Protein AF-A0A009PZ82-F1 (afdb_monomer_lite)

Foldseek 3Di:
DQDDLPVLLVVLVVQLVVCLVVVVLVSNVVSLVSSLVSLVVVCVSVVNDPLVNLQSNLVSLQVVLVSCVSVLNLLVSLLSLLLNVLSQCVVPVPDCVSVVVNVVSCCSNPPDDDSVVLVVQSSPDPDNDSVVSSVSSVVSVVCVVPPDDPPDDDPDDDDDDDDDPPDDPVVVVVVVVVVVVVVVVPDPDDDDDDDDDDDDDDDDDDDDDDDDDDDDDDDDDDDDDDDDDDDPDPVVVVVVVVVVVVVVVVVVD

Radius of gyration: 27.98 Å; chains: 1; bounding box: 54×71×87 Å

Secondary structure (DSSP, 8-state):
-----HHHHHHHHHHHHHHHHTT-HHHHHHHHHHHHHHHHHHHHHTT--HHHHHHHHHHHHHHHHHHHHHTT-HHHHHHHHHHHHHHHHHH-TT--TTHHHHHHHHHHHS-SS-HHHHHHHHHH----SHHHHHHHHHHHHHHTTSS---------------------HHHHHHHHHHHHHHHHH-----PPPPPPPPPPPP-----------------------------SSHHHHHHHHHHHHHHHHHTT-

Organism: NCBI:txid1310607

pLDDT: mean 73.02, std 26.88, range [25.81, 98.75]

Structure (mmCIF, N/CA/C/O backbone):
data_AF-A0A009PZ82-F1
#
_entry.id   AF-A0A009PZ82-F1
#
loop_
_atom_site.group_PDB
_atom_site.id
_atom_site.type_symbol
_atom_site.label_atom_id
_atom_site.label_alt_id
_atom_site.label_comp_id
_atom_site.label_asym_id
_atom_site.label_entity_id
_atom_site.label_seq_id
_atom_site.pdbx_PDB_ins_code
_atom_site.Cartn_x
_atom_site.Cartn_y
_atom_site.Cartn_z
_atom_site.occupancy
_atom_site.B_iso_or_equiv
_atom_site.auth_seq_id
_atom_site.auth_comp_id
_atom_site.auth_asym_id
_atom_site.auth_atom_id
_atom_site.pdbx_PDB_model_num
ATOM 1 N N . MET A 1 1 ? 13.507 -7.454 -28.016 1.00 68.06 1 MET A N 1
ATOM 2 C CA . MET A 1 1 ? 12.600 -6.392 -27.526 1.00 68.06 1 MET A CA 1
ATOM 3 C C . MET A 1 1 ? 12.338 -6.625 -26.048 1.00 68.06 1 MET A C 1
ATOM 5 O O . MET A 1 1 ? 12.183 -7.778 -25.665 1.00 68.06 1 MET A O 1
ATOM 9 N N . LEU A 1 2 ? 12.348 -5.568 -25.231 1.00 84.44 2 LEU A N 1
ATOM 10 C CA . LEU A 1 2 ? 11.956 -5.650 -23.819 1.00 84.44 2 LEU A CA 1
ATOM 11 C C . LEU A 1 2 ? 10.477 -6.037 -23.730 1.00 84.44 2 LEU A C 1
ATOM 13 O O . LEU A 1 2 ? 9.674 -5.578 -24.544 1.00 84.44 2 LEU A O 1
ATOM 17 N N . LYS A 1 3 ? 10.118 -6.892 -22.771 1.00 93.94 3 LYS A N 1
ATOM 18 C CA . LYS A 1 3 ? 8.718 -7.269 -22.575 1.00 93.94 3 LYS A CA 1
ATOM 19 C C . LYS A 1 3 ? 7.974 -6.096 -21.942 1.00 93.94 3 LYS A C 1
ATOM 21 O O . LYS A 1 3 ? 8.463 -5.498 -20.982 1.00 93.94 3 LYS A O 1
ATOM 26 N N . ASP A 1 4 ? 6.804 -5.768 -22.482 1.00 96.19 4 ASP A N 1
ATOM 27 C CA . ASP A 1 4 ? 5.940 -4.754 -21.887 1.00 96.19 4 ASP A CA 1
ATOM 28 C C . ASP A 1 4 ? 5.197 -5.339 -20.683 1.00 96.19 4 ASP A C 1
ATOM 30 O O . ASP A 1 4 ? 4.373 -6.245 -20.810 1.00 96.19 4 ASP A O 1
ATOM 34 N N . TYR A 1 5 ? 5.520 -4.811 -19.507 1.00 97.75 5 TYR A N 1
ATOM 35 C CA . TYR A 1 5 ? 4.836 -5.109 -18.253 1.00 97.75 5 TYR A CA 1
ATOM 36 C C . TYR A 1 5 ? 3.978 -3.931 -17.767 1.00 97.75 5 TYR A C 1
ATOM 38 O O . TYR A 1 5 ? 3.113 -4.115 -16.914 1.00 97.75 5 TYR A O 1
ATOM 46 N N . LEU A 1 6 ? 4.172 -2.723 -18.306 1.00 97.12 6 LEU A N 1
ATOM 47 C CA . LEU A 1 6 ? 3.420 -1.542 -17.877 1.00 97.12 6 LEU A CA 1
ATOM 48 C C . LEU A 1 6 ? 2.030 -1.502 -18.514 1.00 97.12 6 LEU A C 1
ATOM 50 O O . LEU A 1 6 ? 1.070 -1.165 -17.820 1.00 97.12 6 LEU A O 1
ATOM 54 N N . GLY A 1 7 ? 1.907 -1.908 -19.782 1.00 97.69 7 GLY A N 1
ATOM 55 C CA . GLY A 1 7 ? 0.618 -2.054 -20.460 1.00 97.69 7 GLY A CA 1
ATOM 56 C C . GLY A 1 7 ? -0.337 -2.988 -19.702 1.00 97.69 7 GLY A C 1
ATOM 57 O O . GLY A 1 7 ? -1.402 -2.538 -19.268 1.00 97.69 7 GLY A O 1
ATOM 58 N N . PRO A 1 8 ? 0.050 -4.252 -19.432 1.00 98.31 8 PRO A N 1
ATOM 59 C CA . PRO A 1 8 ? -0.763 -5.173 -18.635 1.00 98.31 8 PRO A CA 1
ATOM 60 C C . PRO A 1 8 ? -1.064 -4.670 -17.215 1.00 98.31 8 PRO A C 1
ATOM 62 O O . PRO A 1 8 ? -2.177 -4.850 -16.717 1.00 98.31 8 PRO A O 1
ATOM 65 N N . ALA A 1 9 ? -0.112 -4.001 -16.552 1.00 98.06 9 ALA A N 1
ATOM 66 C CA . ALA A 1 9 ? -0.354 -3.415 -15.232 1.00 98.06 9 ALA A CA 1
ATOM 67 C C . ALA A 1 9 ? -1.446 -2.329 -15.273 1.00 98.06 9 ALA A C 1
ATOM 69 O O . ALA A 1 9 ? -2.324 -2.299 -14.406 1.00 98.06 9 ALA A O 1
ATOM 70 N N . ALA A 1 10 ? -1.424 -1.460 -16.288 1.00 98.06 10 ALA A N 1
ATOM 71 C CA . ALA A 1 10 ? -2.444 -0.434 -16.489 1.00 98.06 10 ALA A CA 1
ATOM 72 C C . ALA A 1 10 ? -3.819 -1.050 -16.798 1.00 98.06 10 ALA A C 1
ATOM 74 O O . ALA A 1 10 ? -4.829 -0.634 -16.227 1.00 98.06 10 ALA A O 1
ATOM 75 N N . GLU A 1 11 ? -3.865 -2.095 -17.625 1.00 98.50 11 GLU A N 1
ATOM 76 C CA . GLU A 1 11 ? -5.104 -2.826 -17.904 1.00 98.50 11 GLU A CA 1
ATOM 77 C C . GLU A 1 11 ? -5.698 -3.435 -16.622 1.00 98.50 11 GLU A C 1
ATOM 79 O O . GLU A 1 11 ? -6.897 -3.314 -16.352 1.00 98.50 11 GLU A O 1
ATOM 84 N N . HIS A 1 12 ? -4.858 -4.046 -15.783 1.00 98.62 12 HIS A N 1
ATOM 85 C CA . HIS A 1 12 ? -5.286 -4.600 -14.504 1.00 98.62 12 HIS A CA 1
ATOM 86 C C . HIS A 1 12 ? -5.771 -3.539 -13.517 1.00 98.62 12 HIS A C 1
ATOM 88 O O . HIS A 1 12 ? -6.766 -3.780 -12.830 1.00 98.62 12 HIS A O 1
ATOM 94 N N . LYS A 1 13 ? -5.159 -2.350 -13.497 1.00 98.25 13 LYS A N 1
ATOM 95 C CA . LYS A 1 13 ? -5.676 -1.207 -12.733 1.00 98.25 13 LYS A CA 1
ATOM 96 C C . LYS A 1 13 ? -7.108 -0.863 -13.156 1.00 98.25 13 LYS A C 1
ATOM 98 O O . LYS A 1 13 ? -7.991 -0.785 -12.304 1.00 98.25 13 LYS A O 1
ATOM 103 N N . HIS A 1 14 ? -7.364 -0.723 -14.457 1.00 98.44 14 HIS A N 1
ATOM 104 C CA . HIS A 1 14 ? -8.702 -0.400 -14.965 1.00 98.44 14 HIS A CA 1
ATOM 105 C C . HIS A 1 14 ? -9.730 -1.491 -14.649 1.00 98.44 14 HIS A C 1
ATOM 107 O O . HIS A 1 14 ? -10.826 -1.191 -14.172 1.00 98.44 14 HIS A O 1
ATOM 113 N N . LYS A 1 15 ? -9.364 -2.766 -14.835 1.00 98.62 15 LYS A N 1
ATOM 114 C CA . LYS A 1 15 ? -10.227 -3.904 -14.480 1.00 98.62 15 LYS A CA 1
ATOM 115 C C . LYS A 1 15 ? -10.530 -3.946 -12.980 1.00 98.62 15 LYS A C 1
ATOM 117 O O . LYS A 1 15 ? -11.666 -4.229 -12.600 1.00 98.62 15 LYS A O 1
ATOM 122 N N . ALA A 1 16 ? -9.551 -3.642 -12.127 1.00 98.50 16 ALA A N 1
ATOM 123 C CA . ALA A 1 16 ? -9.756 -3.549 -10.685 1.00 98.50 16 ALA A CA 1
ATOM 124 C C . ALA A 1 16 ? -10.715 -2.407 -10.320 1.00 98.50 16 ALA A C 1
ATOM 126 O O . ALA A 1 16 ? -11.653 -2.618 -9.556 1.00 98.50 16 ALA A O 1
ATOM 127 N N . GLU A 1 17 ? -10.527 -1.214 -10.888 1.00 97.81 17 GLU A N 1
ATOM 128 C CA . GLU A 1 17 ? -11.406 -0.060 -10.659 1.00 97.81 17 GLU A CA 1
ATOM 129 C C . GLU A 1 17 ? -12.847 -0.333 -11.103 1.00 97.81 17 GLU A C 1
ATOM 131 O O . GLU A 1 17 ? -13.792 0.014 -10.389 1.00 97.81 17 GLU A O 1
ATOM 136 N N . GLN A 1 18 ? -13.027 -0.989 -12.251 1.00 98.31 18 GLN A N 1
ATOM 137 C CA . GLN A 1 18 ? -14.339 -1.425 -12.718 1.00 98.31 18 GLN A CA 1
ATOM 138 C C . GLN A 1 18 ? -14.966 -2.443 -11.753 1.00 98.31 18 GLN A C 1
ATOM 140 O O . GLN A 1 18 ? -16.101 -2.254 -11.317 1.00 98.31 18 GLN A O 1
ATOM 145 N N . ALA A 1 19 ? -14.218 -3.471 -11.345 1.00 98.31 19 ALA A N 1
ATOM 146 C CA . ALA A 1 19 ? -14.698 -4.469 -10.392 1.00 98.31 19 ALA A CA 1
ATOM 147 C C . ALA A 1 19 ? -15.071 -3.849 -9.029 1.00 98.31 19 ALA A C 1
ATOM 149 O O . ALA A 1 19 ? -16.077 -4.237 -8.437 1.00 98.31 19 ALA A O 1
ATOM 150 N N . ILE A 1 20 ? -14.327 -2.838 -8.555 1.00 97.44 20 ILE A N 1
ATOM 151 C CA . ILE A 1 20 ? -14.660 -2.070 -7.341 1.00 97.44 20 ILE A CA 1
ATOM 152 C C . ILE A 1 20 ? -16.002 -1.346 -7.501 1.00 97.44 20 ILE A C 1
ATOM 154 O O . ILE A 1 20 ? -16.829 -1.397 -6.588 1.00 97.44 20 ILE A O 1
ATOM 158 N N . LYS A 1 21 ? -16.233 -0.675 -8.639 1.00 96.38 21 LYS A N 1
ATOM 159 C CA . LYS A 1 21 ? -17.501 0.027 -8.925 1.00 96.38 21 LYS A CA 1
ATOM 160 C C . LYS A 1 21 ? -18.686 -0.940 -8.951 1.00 96.38 21 LYS A C 1
ATOM 162 O O . LYS A 1 21 ? -19.741 -0.628 -8.409 1.00 96.38 21 LYS A O 1
ATOM 167 N N . GLU A 1 22 ? -18.479 -2.126 -9.510 1.00 97.31 22 GLU A N 1
ATOM 168 C CA . GLU A 1 22 ? -19.475 -3.200 -9.607 1.00 97.31 22 GLU A CA 1
ATOM 169 C C . GLU A 1 22 ? -19.591 -4.049 -8.325 1.00 97.31 22 GLU A C 1
ATOM 171 O O . GLU A 1 22 ? -20.335 -5.026 -8.301 1.00 97.31 22 GLU A O 1
ATOM 176 N N . LYS A 1 23 ? -18.863 -3.699 -7.252 1.00 96.25 23 LYS A N 1
ATOM 177 C CA . LYS A 1 23 ? -18.801 -4.442 -5.977 1.00 96.25 23 LYS A CA 1
ATOM 178 C C . LYS A 1 23 ? -18.357 -5.910 -6.117 1.00 96.25 23 LYS A C 1
ATOM 180 O O . LYS A 1 23 ? -18.588 -6.721 -5.222 1.00 96.25 23 LYS A O 1
ATOM 185 N N . ARG A 1 24 ? -17.658 -6.257 -7.202 1.00 98.06 24 ARG A N 1
ATOM 186 C CA . ARG A 1 24 ? -17.016 -7.565 -7.416 1.00 98.06 24 ARG A CA 1
ATOM 187 C C . ARG A 1 24 ? -15.646 -7.593 -6.740 1.00 98.06 24 ARG A C 1
ATOM 189 O O . ARG A 1 24 ? -14.603 -7.572 -7.391 1.00 98.06 24 ARG A O 1
ATOM 196 N N . PHE A 1 25 ? -15.643 -7.583 -5.411 1.00 96.88 25 PHE A N 1
ATOM 197 C CA . PHE A 1 25 ? -14.425 -7.363 -4.630 1.00 96.88 25 PHE A CA 1
ATOM 198 C C . PHE A 1 25 ? -13.352 -8.446 -4.810 1.00 96.88 25 PHE A C 1
ATOM 200 O O . PHE A 1 25 ? -12.174 -8.114 -4.923 1.00 96.88 25 PHE A O 1
ATOM 207 N N . ASP A 1 26 ? -13.731 -9.720 -4.942 1.00 97.69 26 ASP A N 1
ATOM 208 C CA . ASP A 1 26 ? -12.773 -10.801 -5.220 1.00 97.69 26 ASP A CA 1
ATOM 209 C C . ASP A 1 26 ? -12.049 -10.612 -6.565 1.00 97.69 26 ASP A C 1
ATOM 211 O O . ASP A 1 26 ? -10.840 -10.840 -6.673 1.00 97.69 26 ASP A O 1
ATOM 215 N N . ASP A 1 27 ? -12.770 -10.146 -7.589 1.00 98.31 27 ASP A N 1
ATOM 216 C CA . ASP A 1 27 ? -12.187 -9.839 -8.896 1.00 98.31 27 ASP A CA 1
ATOM 217 C C . ASP A 1 27 ? -11.257 -8.623 -8.816 1.00 98.31 27 ASP A C 1
ATOM 219 O O . ASP A 1 27 ? -10.183 -8.630 -9.424 1.00 98.31 27 ASP A O 1
ATOM 223 N N . ALA A 1 28 ? -11.628 -7.605 -8.033 1.00 98.56 28 ALA A N 1
ATOM 224 C CA . ALA A 1 28 ? -10.771 -6.453 -7.779 1.00 98.56 28 ALA A CA 1
ATOM 225 C C . ALA A 1 28 ? -9.453 -6.872 -7.113 1.00 98.56 28 ALA A C 1
ATOM 227 O O . ALA A 1 28 ? -8.383 -6.492 -7.585 1.00 98.56 28 ALA A O 1
ATOM 228 N N . TRP A 1 29 ? -9.508 -7.718 -6.079 1.00 98.44 29 TRP A N 1
ATOM 229 C CA . TRP A 1 29 ? -8.316 -8.265 -5.424 1.00 98.44 29 TRP A CA 1
ATOM 230 C C . TRP A 1 29 ? -7.420 -9.042 -6.379 1.00 98.44 29 TRP A C 1
ATOM 232 O O . TRP A 1 29 ? -6.200 -8.869 -6.350 1.00 98.44 29 TRP A O 1
ATOM 242 N N . ARG A 1 30 ? -8.005 -9.883 -7.239 1.00 98.50 30 ARG A N 1
ATOM 243 C CA . ARG A 1 30 ? -7.245 -10.595 -8.271 1.00 98.50 30 ARG A CA 1
ATOM 244 C C . ARG A 1 30 ? -6.505 -9.600 -9.161 1.00 98.50 30 ARG A C 1
ATOM 246 O O . ARG A 1 30 ? -5.293 -9.700 -9.297 1.00 98.50 30 ARG A O 1
ATOM 253 N N . HIS A 1 31 ? -7.208 -8.618 -9.720 1.00 98.75 31 HIS A N 1
ATOM 254 C CA . HIS A 1 31 ? -6.602 -7.657 -10.640 1.00 98.75 31 HIS A CA 1
ATOM 255 C C . HIS A 1 31 ? -5.547 -6.757 -9.980 1.00 98.75 31 HIS A C 1
ATOM 257 O O . HIS A 1 31 ? -4.516 -6.507 -10.594 1.00 98.75 31 HIS A O 1
ATOM 263 N N . LEU A 1 32 ? -5.727 -6.342 -8.723 1.00 98.56 32 LEU A N 1
ATOM 264 C CA . LEU A 1 32 ? -4.700 -5.582 -7.996 1.00 98.56 32 LEU A CA 1
ATOM 265 C C . LEU A 1 32 ? -3.432 -6.411 -7.743 1.00 98.56 32 LEU A C 1
ATOM 267 O O . LEU A 1 32 ? -2.326 -5.884 -7.837 1.00 98.56 32 LEU A O 1
ATOM 271 N N . ASN A 1 33 ? -3.560 -7.711 -7.467 1.00 98.31 33 ASN A N 1
ATOM 272 C CA . ASN A 1 33 ? -2.391 -8.584 -7.335 1.00 98.31 33 ASN A CA 1
ATOM 273 C C . ASN A 1 33 ? -1.672 -8.791 -8.675 1.00 98.31 33 ASN A C 1
ATOM 275 O O . ASN A 1 33 ? -0.446 -8.722 -8.718 1.00 98.31 33 ASN A O 1
ATOM 279 N N . GLU A 1 34 ? -2.408 -8.958 -9.776 1.00 98.62 34 GLU A N 1
ATOM 280 C CA . GLU A 1 34 ? -1.803 -9.022 -11.114 1.00 98.62 34 GLU A CA 1
ATOM 281 C C . GLU A 1 34 ? -1.097 -7.712 -11.494 1.00 98.62 34 GLU A C 1
ATOM 283 O O . GLU A 1 34 ? -0.018 -7.732 -12.089 1.00 98.62 34 GLU A O 1
ATOM 288 N N . GLN A 1 35 ? -1.651 -6.558 -11.104 1.00 98.56 35 GLN A N 1
ATOM 289 C CA . GLN A 1 35 ? -0.983 -5.266 -11.271 1.00 98.56 35 GLN A CA 1
ATOM 290 C C . GLN A 1 35 ? 0.368 -5.242 -10.535 1.00 98.56 35 GLN A C 1
ATOM 292 O O . GLN A 1 35 ? 1.377 -4.882 -11.142 1.00 98.56 35 GLN A O 1
ATOM 297 N N . LYS A 1 36 ? 0.411 -5.678 -9.265 1.00 98.12 36 LYS A N 1
ATOM 298 C CA . LYS A 1 36 ? 1.663 -5.787 -8.489 1.00 98.12 36 LYS A CA 1
ATOM 299 C C . LYS A 1 36 ? 2.678 -6.700 -9.169 1.00 98.12 36 LYS A C 1
ATOM 301 O O . LYS A 1 36 ? 3.838 -6.325 -9.305 1.00 98.12 36 LYS A O 1
ATOM 306 N N . ILE A 1 37 ? 2.246 -7.880 -9.618 1.00 98.19 37 ILE A N 1
ATOM 307 C CA . ILE A 1 37 ? 3.120 -8.846 -10.297 1.00 98.19 37 ILE A CA 1
ATOM 308 C C . ILE A 1 37 ? 3.766 -8.199 -11.524 1.00 98.19 37 ILE A C 1
ATOM 310 O O . ILE A 1 37 ? 4.983 -8.272 -11.679 1.00 98.19 37 ILE A O 1
ATOM 314 N N . ASN A 1 38 ? 2.981 -7.518 -12.360 1.00 98.44 38 ASN A N 1
ATOM 315 C CA . ASN A 1 38 ? 3.507 -6.835 -13.539 1.00 98.44 38 ASN A CA 1
ATOM 316 C C . ASN A 1 38 ? 4.473 -5.695 -13.174 1.00 98.44 38 ASN A C 1
ATOM 318 O O . ASN A 1 38 ? 5.545 -5.602 -13.771 1.00 98.44 38 ASN A O 1
ATOM 322 N N . TYR A 1 39 ? 4.172 -4.882 -12.156 1.00 98.25 39 TYR A N 1
ATOM 323 C CA . TYR A 1 39 ? 5.114 -3.866 -11.672 1.00 98.25 39 TYR A CA 1
ATOM 324 C C . TYR A 1 39 ? 6.421 -4.460 -11.144 1.00 98.25 39 TYR A C 1
ATOM 326 O O . TYR A 1 39 ? 7.482 -3.923 -11.448 1.00 98.25 39 TYR A O 1
ATOM 334 N N . PHE A 1 40 ? 6.389 -5.590 -10.436 1.00 97.69 40 PHE A N 1
ATOM 335 C CA . PHE A 1 40 ? 7.615 -6.256 -9.990 1.00 97.69 40 PHE A CA 1
ATOM 336 C C . PHE A 1 40 ? 8.430 -6.832 -11.147 1.00 97.69 40 PHE A C 1
ATOM 338 O O . PHE A 1 40 ? 9.658 -6.748 -11.129 1.00 97.69 40 PHE A O 1
ATOM 345 N N . GLN A 1 41 ? 7.777 -7.371 -12.179 1.00 98.12 41 GLN A N 1
ATOM 346 C CA . GLN A 1 41 ? 8.482 -7.812 -13.384 1.00 98.12 41 GLN A CA 1
ATOM 347 C C . GLN A 1 41 ? 9.100 -6.631 -14.143 1.00 98.12 41 GLN A C 1
ATOM 349 O O . GLN A 1 41 ? 10.236 -6.734 -14.603 1.00 98.12 41 GLN A O 1
ATOM 354 N N . HIS A 1 42 ? 8.396 -5.497 -14.221 1.00 97.38 42 HIS A N 1
ATOM 355 C CA . HIS A 1 42 ? 8.934 -4.262 -14.787 1.00 97.38 42 HIS A CA 1
ATOM 356 C C . HIS A 1 42 ? 10.154 -3.764 -14.003 1.00 97.38 42 HIS A C 1
ATOM 358 O O . HIS A 1 42 ? 11.215 -3.564 -14.588 1.00 97.38 42 HIS A O 1
ATOM 364 N N . ALA A 1 43 ? 10.023 -3.637 -12.680 1.00 97.75 43 ALA A N 1
ATOM 365 C CA . ALA A 1 43 ? 11.092 -3.207 -11.785 1.00 97.75 43 ALA A CA 1
ATOM 366 C C . ALA A 1 43 ? 12.337 -4.093 -11.935 1.00 97.75 43 ALA A C 1
ATOM 368 O O . ALA A 1 43 ? 13.444 -3.585 -12.099 1.00 97.75 43 ALA A O 1
ATOM 369 N N . LYS A 1 44 ? 12.148 -5.419 -11.980 1.00 97.56 44 LYS A N 1
ATOM 370 C CA . LYS A 1 44 ? 13.228 -6.380 -12.225 1.00 97.56 44 LYS A CA 1
ATOM 371 C C . LYS A 1 44 ? 13.870 -6.190 -13.601 1.00 97.56 44 LYS A C 1
ATOM 373 O O . LYS A 1 44 ? 15.090 -6.178 -13.699 1.00 97.56 44 LYS A O 1
ATOM 378 N N . GLN A 1 45 ? 13.070 -6.044 -14.658 1.00 97.44 45 GLN A N 1
ATOM 379 C CA . GLN A 1 45 ? 13.573 -5.872 -16.025 1.00 97.44 45 GLN A CA 1
ATOM 380 C C . GLN A 1 45 ? 14.365 -4.565 -16.194 1.00 97.44 45 GLN A C 1
ATOM 382 O O . GLN A 1 45 ? 15.317 -4.519 -16.969 1.00 97.44 45 GLN A O 1
ATOM 387 N N . CYS A 1 46 ? 13.978 -3.515 -15.471 1.00 96.81 46 CYS A N 1
ATOM 388 C CA . CYS A 1 46 ? 14.604 -2.198 -15.525 1.00 96.81 46 CYS A CA 1
ATOM 389 C C . CYS A 1 46 ? 15.657 -1.967 -14.428 1.00 96.81 46 CYS A C 1
ATOM 391 O O . CYS A 1 46 ? 16.143 -0.845 -14.305 1.00 96.81 46 CYS A O 1
ATOM 393 N N . ASN A 1 47 ? 16.020 -2.996 -13.651 1.00 97.06 47 ASN A N 1
ATOM 394 C CA . ASN A 1 47 ? 16.980 -2.913 -12.543 1.00 97.06 47 ASN A CA 1
ATOM 395 C C . ASN A 1 47 ? 16.656 -1.795 -11.537 1.00 97.06 47 ASN A C 1
ATOM 397 O O . ASN A 1 47 ? 17.535 -1.046 -11.110 1.00 97.06 47 ASN A O 1
ATOM 401 N N . PHE A 1 48 ? 15.381 -1.660 -11.175 1.00 97.69 48 PHE A N 1
ATOM 402 C CA . PHE A 1 48 ? 14.962 -0.699 -10.163 1.00 97.69 48 PHE A CA 1
ATOM 403 C C . PHE A 1 48 ? 15.608 -1.028 -8.819 1.00 97.69 48 PHE A C 1
ATOM 405 O O . PHE A 1 48 ? 15.738 -2.188 -8.425 1.00 97.69 48 PHE A O 1
ATOM 412 N N . THR A 1 49 ? 15.957 0.022 -8.085 1.00 96.69 49 THR A N 1
ATOM 413 C CA . THR A 1 49 ? 16.358 -0.094 -6.683 1.00 96.69 49 THR A CA 1
ATOM 414 C C . THR A 1 49 ? 15.198 -0.612 -5.830 1.00 96.69 49 THR A C 1
ATOM 416 O O . THR A 1 49 ? 14.024 -0.524 -6.212 1.00 96.69 49 THR A O 1
ATOM 419 N N . GLU A 1 50 ? 15.507 -1.112 -4.634 1.00 94.31 50 GLU A N 1
ATOM 420 C CA . GLU A 1 50 ? 14.489 -1.509 -3.656 1.00 94.31 50 GLU A CA 1
ATOM 421 C C . GLU A 1 50 ? 13.510 -0.362 -3.375 1.00 94.31 50 GLU A C 1
ATOM 423 O O . GLU A 1 50 ? 12.298 -0.545 -3.449 1.00 94.31 50 GLU A O 1
ATOM 428 N N . LYS A 1 51 ? 14.037 0.849 -3.171 1.00 94.56 51 LYS A N 1
ATOM 429 C CA . LYS A 1 51 ? 13.259 2.072 -2.951 1.00 94.56 51 LYS A CA 1
ATOM 430 C C . LYS A 1 51 ? 12.240 2.331 -4.064 1.00 94.56 51 LYS A C 1
ATOM 432 O O . LYS A 1 51 ? 11.058 2.515 -3.789 1.00 94.56 51 LYS A O 1
ATOM 437 N N . GLN A 1 52 ? 12.685 2.296 -5.321 1.00 95.75 52 GLN A N 1
ATOM 438 C CA . GLN A 1 52 ? 11.812 2.493 -6.483 1.00 95.75 52 GLN A CA 1
ATOM 439 C C . GLN A 1 52 ? 10.768 1.373 -6.606 1.00 95.75 52 GLN A C 1
ATOM 441 O O . GLN A 1 52 ? 9.616 1.623 -6.963 1.00 95.75 52 GLN A O 1
ATOM 446 N N . THR A 1 53 ? 11.154 0.139 -6.277 1.00 97.00 53 THR A N 1
ATOM 447 C CA . THR A 1 53 ? 10.256 -1.024 -6.294 1.00 97.00 53 THR A CA 1
ATOM 448 C C . THR A 1 53 ? 9.165 -0.907 -5.229 1.00 97.00 53 THR A C 1
ATOM 450 O O . THR A 1 53 ? 7.994 -1.147 -5.525 1.00 97.00 53 THR A O 1
ATOM 453 N N . LEU A 1 54 ? 9.519 -0.481 -4.012 1.00 96.50 54 LEU A N 1
ATOM 454 C CA . LEU A 1 54 ? 8.562 -0.191 -2.943 1.00 96.50 54 LEU A CA 1
ATOM 455 C C . LEU A 1 54 ? 7.630 0.960 -3.330 1.00 96.50 54 LEU A C 1
ATOM 457 O O . LEU A 1 54 ? 6.430 0.870 -3.084 1.00 96.50 54 LEU A O 1
ATOM 461 N N . GLY A 1 55 ? 8.146 2.002 -3.990 1.00 95.06 55 GLY A N 1
ATOM 462 C CA . GLY A 1 55 ? 7.331 3.093 -4.527 1.00 95.06 55 GLY A CA 1
ATOM 463 C C . GLY A 1 55 ? 6.238 2.598 -5.482 1.00 95.06 55 GLY A C 1
ATOM 464 O O . GLY A 1 55 ? 5.070 2.959 -5.324 1.00 95.06 55 GLY A O 1
ATOM 465 N N . LEU A 1 56 ? 6.580 1.706 -6.420 1.00 95.50 56 LEU A N 1
ATOM 466 C CA . LEU A 1 56 ? 5.599 1.069 -7.309 1.00 95.50 56 LEU A CA 1
ATOM 467 C C . LEU A 1 56 ? 4.585 0.202 -6.548 1.00 95.50 56 LEU A C 1
ATOM 469 O O . LEU A 1 56 ? 3.395 0.223 -6.872 1.00 95.50 56 LEU A O 1
ATOM 473 N N . ASP A 1 57 ? 5.031 -0.542 -5.535 1.00 97.12 57 ASP A N 1
ATOM 474 C CA . ASP A 1 57 ? 4.144 -1.378 -4.722 1.00 97.12 57 ASP A CA 1
ATOM 475 C C . ASP A 1 57 ? 3.139 -0.539 -3.915 1.00 97.12 57 ASP A C 1
ATOM 477 O O . ASP A 1 57 ? 1.932 -0.812 -3.905 1.00 97.12 57 ASP A O 1
ATOM 481 N N . ALA A 1 58 ? 3.616 0.545 -3.297 1.00 96.81 58 ALA A N 1
ATOM 482 C CA . ALA A 1 58 ? 2.808 1.469 -2.510 1.00 96.81 58 ALA A CA 1
ATOM 483 C C . ALA A 1 58 ? 1.654 2.078 -3.321 1.00 96.81 58 ALA A C 1
ATOM 485 O O . ALA A 1 58 ? 0.538 2.198 -2.807 1.00 96.81 58 ALA A O 1
ATOM 486 N N . VAL A 1 59 ? 1.865 2.378 -4.608 1.00 95.94 59 VAL A N 1
ATOM 487 C CA . VAL A 1 59 ? 0.796 2.873 -5.495 1.00 95.94 59 VAL A CA 1
ATOM 488 C C . VAL A 1 59 ? -0.385 1.899 -5.552 1.00 95.94 59 VAL A C 1
ATOM 490 O O . VAL A 1 59 ? -1.540 2.329 -5.507 1.00 95.94 59 VAL A O 1
ATOM 493 N N . VAL A 1 60 ? -0.135 0.587 -5.592 1.00 98.38 60 VAL A N 1
ATOM 494 C CA . VAL A 1 60 ? -1.215 -0.415 -5.602 1.00 98.38 60 VAL A CA 1
ATOM 495 C C . VAL A 1 60 ? -1.866 -0.544 -4.223 1.00 98.38 60 VAL A C 1
ATOM 497 O O . VAL A 1 60 ? -3.090 -0.688 -4.122 1.00 98.38 60 VAL A O 1
ATOM 500 N N . HIS A 1 61 ? -1.080 -0.417 -3.150 1.00 98.50 61 HIS A N 1
ATOM 501 C CA . HIS A 1 61 ? -1.585 -0.446 -1.774 1.00 98.50 61 HIS A CA 1
ATOM 502 C C . HIS A 1 61 ? -2.578 0.687 -1.472 1.00 98.50 61 HIS A C 1
ATOM 504 O O . HIS A 1 61 ? -3.512 0.471 -0.697 1.00 98.50 61 HIS A O 1
ATOM 510 N N . ILE A 1 62 ? -2.474 1.846 -2.134 1.00 97.94 62 ILE A N 1
ATOM 511 C CA . ILE A 1 62 ? -3.502 2.900 -2.059 1.00 97.94 62 ILE A CA 1
ATOM 512 C C . ILE A 1 62 ? -4.870 2.355 -2.496 1.00 97.94 62 ILE A C 1
ATOM 514 O O . ILE A 1 62 ? -5.878 2.550 -1.807 1.00 97.94 62 ILE A O 1
ATOM 518 N N . THR A 1 63 ? -4.922 1.655 -3.631 1.00 98.25 63 THR A N 1
ATOM 519 C CA . THR A 1 63 ? -6.169 1.097 -4.170 1.00 98.25 63 THR A CA 1
ATOM 520 C C . THR A 1 63 ? -6.665 -0.086 -3.343 1.00 98.25 63 THR A C 1
ATOM 522 O O . THR A 1 63 ? -7.865 -0.170 -3.086 1.00 98.25 63 THR A O 1
ATOM 525 N N . MET A 1 64 ? -5.768 -0.942 -2.843 1.00 98.69 64 MET A N 1
ATOM 526 C CA . MET A 1 64 ? -6.128 -2.024 -1.913 1.00 98.69 64 MET A CA 1
ATOM 527 C C . MET A 1 64 ? -6.735 -1.483 -0.608 1.00 98.69 64 MET A C 1
ATOM 529 O O . MET A 1 64 ? -7.777 -1.964 -0.163 1.00 98.69 64 MET A O 1
ATOM 533 N N . GLY A 1 65 ? -6.159 -0.421 -0.034 1.00 98.19 65 GLY A N 1
ATOM 534 C CA . GLY A 1 65 ? -6.728 0.265 1.130 1.00 98.19 65 GLY A CA 1
ATOM 535 C C . GLY A 1 65 ? -8.109 0.860 0.835 1.00 98.19 65 GLY A C 1
ATOM 536 O O . GLY A 1 65 ? -9.051 0.685 1.611 1.00 98.19 65 GLY A O 1
ATOM 537 N N . ASN A 1 66 ? -8.279 1.501 -0.326 1.00 97.69 66 ASN A N 1
ATOM 538 C CA . ASN A 1 66 ? -9.582 2.007 -0.767 1.00 97.69 66 ASN A CA 1
ATOM 539 C C . ASN A 1 66 ? -10.625 0.888 -0.929 1.00 97.69 66 ASN A C 1
ATOM 541 O O . ASN A 1 66 ? -11.777 1.083 -0.536 1.00 97.69 66 ASN A O 1
ATOM 545 N N . LEU A 1 67 ? -10.238 -0.259 -1.492 1.00 98.25 67 LEU A N 1
ATOM 546 C CA . LEU A 1 67 ? -11.089 -1.440 -1.645 1.00 98.25 67 LEU A CA 1
ATOM 547 C C . LEU A 1 67 ? -11.548 -1.962 -0.275 1.00 98.25 67 LEU A C 1
ATOM 549 O O . LEU A 1 67 ? -12.749 -2.047 -0.032 1.00 98.25 67 LEU A O 1
ATOM 553 N N . LEU A 1 68 ? -10.624 -2.174 0.665 1.00 98.25 68 LEU A N 1
ATOM 554 C CA . LEU A 1 68 ? -10.954 -2.593 2.036 1.00 98.25 68 LEU A CA 1
ATOM 555 C C . LEU A 1 68 ? -11.883 -1.606 2.744 1.00 98.25 68 LEU A C 1
ATOM 557 O O . LEU A 1 68 ? -12.819 -2.003 3.436 1.00 98.25 68 LEU A O 1
ATOM 561 N N . ARG A 1 69 ? -11.681 -0.302 2.532 1.00 96.69 69 ARG A N 1
ATOM 562 C CA . ARG A 1 69 ? -12.584 0.725 3.061 1.00 96.69 69 ARG A CA 1
ATOM 563 C C . ARG A 1 69 ? -14.000 0.585 2.493 1.00 96.69 69 ARG A C 1
ATOM 565 O O . ARG A 1 69 ? -14.953 0.808 3.237 1.00 96.69 69 ARG A O 1
ATOM 572 N N . ARG A 1 70 ? -14.151 0.245 1.207 1.00 96.12 70 ARG A N 1
ATOM 573 C CA . ARG A 1 70 ? -15.459 -0.016 0.570 1.00 96.12 70 ARG A CA 1
ATOM 574 C C . ARG A 1 70 ? -16.105 -1.305 1.083 1.00 96.12 70 ARG A C 1
ATOM 576 O O . ARG A 1 70 ? -17.326 -1.356 1.155 1.00 96.12 70 ARG A O 1
ATOM 583 N N . GLU A 1 71 ? -15.303 -2.288 1.484 1.00 95.56 71 GLU A N 1
ATOM 584 C CA . GLU A 1 71 ? -15.749 -3.524 2.143 1.00 95.56 71 GLU A CA 1
ATOM 585 C C . GLU A 1 71 ? -16.109 -3.340 3.634 1.00 95.56 71 GLU A C 1
ATOM 587 O O . GLU A 1 71 ? -16.500 -4.301 4.289 1.00 95.56 71 GLU A O 1
ATOM 592 N N . GLY A 1 72 ? -15.943 -2.140 4.208 1.00 95.62 72 GLY A N 1
ATOM 593 C CA . GLY A 1 72 ? -16.151 -1.891 5.645 1.00 95.62 72 GLY A CA 1
ATOM 594 C C . GLY A 1 72 ? -15.005 -2.374 6.547 1.00 95.62 72 GLY A C 1
ATOM 595 O O . GLY A 1 72 ? -15.061 -2.233 7.766 1.00 95.62 72 GLY A O 1
ATOM 596 N N . LYS A 1 73 ? -13.921 -2.894 5.966 1.00 97.38 73 LYS A N 1
ATOM 597 C CA . LYS A 1 73 ? -12.737 -3.412 6.667 1.00 97.38 73 LYS A CA 1
ATOM 598 C C . LYS A 1 73 ? -11.752 -2.287 6.994 1.00 97.38 73 LYS A C 1
ATOM 600 O O . LYS A 1 73 ? -10.645 -2.226 6.461 1.00 97.38 73 LYS A O 1
ATOM 605 N N . HIS A 1 74 ? -12.181 -1.335 7.824 1.00 97.25 74 HIS A N 1
ATOM 606 C CA . HIS A 1 74 ? -11.438 -0.092 8.076 1.00 97.25 74 HIS A CA 1
ATOM 607 C C . HIS A 1 74 ? -10.063 -0.312 8.716 1.00 97.25 74 HIS A C 1
ATOM 609 O O . HIS A 1 74 ? -9.107 0.356 8.330 1.00 97.25 74 HIS A O 1
ATOM 615 N N . LEU A 1 75 ? -9.944 -1.270 9.637 1.00 96.50 75 LEU A N 1
ATOM 616 C CA . LEU A 1 75 ? -8.675 -1.588 10.294 1.00 96.50 75 LEU A CA 1
ATOM 617 C C . LEU A 1 75 ? -7.641 -2.139 9.305 1.00 96.50 75 LEU A C 1
ATOM 619 O O . LEU A 1 75 ? -6.511 -1.666 9.249 1.00 96.50 75 LEU A O 1
ATOM 623 N N . GLN A 1 76 ? -8.049 -3.084 8.462 1.00 97.69 76 GLN A N 1
ATOM 624 C CA . GLN A 1 76 ? -7.196 -3.634 7.413 1.00 97.69 76 GLN A CA 1
ATOM 625 C C . GLN A 1 76 ? -6.837 -2.555 6.388 1.00 97.69 76 GLN A C 1
ATOM 627 O O . GLN A 1 76 ? -5.700 -2.480 5.932 1.00 97.69 76 GLN A O 1
ATOM 632 N N . ALA A 1 77 ? -7.790 -1.682 6.055 1.00 98.50 77 ALA A N 1
ATOM 633 C CA . ALA A 1 77 ? -7.553 -0.559 5.163 1.00 98.50 77 ALA A CA 1
ATOM 634 C C . ALA A 1 77 ? -6.461 0.383 5.704 1.00 98.50 77 ALA A C 1
ATOM 636 O O . ALA A 1 77 ? -5.598 0.822 4.944 1.00 98.50 77 ALA A O 1
ATOM 637 N N . LEU A 1 78 ? -6.464 0.650 7.015 1.00 98.31 78 LEU A N 1
ATOM 638 C CA . LEU A 1 78 ? -5.420 1.427 7.682 1.00 98.31 78 LEU A CA 1
ATOM 639 C C . LEU A 1 78 ? -4.040 0.767 7.557 1.00 98.31 78 LEU A C 1
ATOM 641 O O . LEU A 1 78 ? -3.077 1.486 7.324 1.00 98.31 78 LEU A O 1
ATOM 645 N N . TYR A 1 79 ? -3.923 -0.563 7.630 1.00 98.31 79 TYR A N 1
ATOM 646 C CA . TYR A 1 79 ? -2.629 -1.248 7.463 1.00 98.31 79 TYR A CA 1
ATOM 647 C C . TYR A 1 79 ? -1.980 -0.949 6.106 1.00 98.31 79 TYR A C 1
ATOM 649 O O . TYR A 1 79 ? -0.791 -0.639 6.037 1.00 98.31 79 TYR A O 1
ATOM 657 N N . HIS A 1 80 ? -2.766 -0.965 5.025 1.00 98.62 80 HIS A N 1
ATOM 658 C CA . HIS A 1 80 ? -2.266 -0.598 3.699 1.00 98.62 80 HIS A CA 1
ATOM 659 C C . HIS A 1 80 ? -1.846 0.874 3.628 1.00 98.62 80 HIS A C 1
ATOM 661 O O . HIS A 1 80 ? -0.814 1.179 3.037 1.00 98.62 80 HIS A O 1
ATOM 667 N N . ILE A 1 81 ? -2.607 1.785 4.238 1.00 98.50 81 ILE A N 1
ATOM 668 C CA . ILE A 1 81 ? -2.276 3.216 4.215 1.00 98.50 81 ILE A CA 1
ATOM 669 C C . ILE A 1 81 ? -1.077 3.552 5.113 1.00 98.50 81 ILE A C 1
ATOM 671 O O . ILE A 1 81 ? -0.275 4.400 4.735 1.00 98.50 81 ILE A O 1
ATOM 675 N N . ALA A 1 82 ? -0.894 2.862 6.240 1.00 98.25 82 ALA A N 1
ATOM 676 C CA . ALA A 1 82 ? 0.304 2.976 7.073 1.00 98.25 82 ALA A CA 1
ATOM 677 C C . ALA A 1 82 ? 1.564 2.565 6.296 1.00 98.25 82 ALA A C 1
ATOM 679 O O . ALA A 1 82 ? 2.579 3.256 6.344 1.00 98.25 82 ALA A O 1
ATOM 680 N N . TYR A 1 83 ? 1.475 1.493 5.507 1.00 98.56 83 TYR A N 1
ATOM 681 C CA . TYR A 1 83 ? 2.543 1.100 4.589 1.00 98.56 83 TYR A CA 1
ATOM 682 C C . TYR A 1 83 ? 2.820 2.160 3.513 1.00 98.56 83 TYR A C 1
ATOM 684 O O . TYR A 1 83 ? 3.973 2.538 3.323 1.00 98.56 83 TYR A O 1
ATOM 692 N N . VAL A 1 84 ? 1.784 2.706 2.864 1.00 98.25 84 VAL A N 1
ATOM 693 C CA . VAL A 1 84 ? 1.942 3.794 1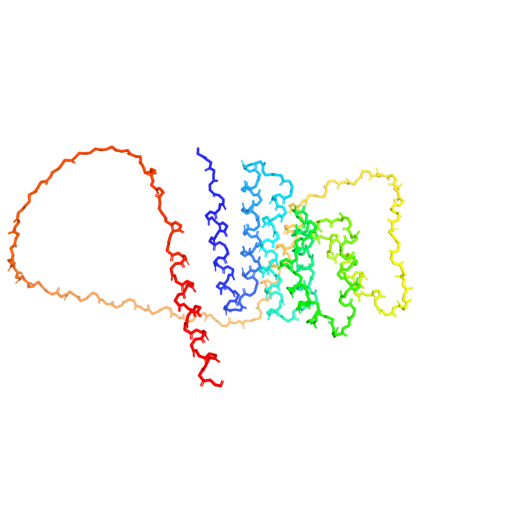.876 1.00 98.25 84 VAL A CA 1
ATOM 694 C C . VAL A 1 84 ? 2.631 5.011 2.493 1.00 98.25 84 VAL A C 1
ATOM 696 O O . VAL A 1 84 ? 3.544 5.571 1.891 1.00 98.25 84 VAL A O 1
ATOM 699 N N . TYR A 1 85 ? 2.220 5.396 3.702 1.00 97.75 85 TYR A N 1
ATOM 700 C CA . TYR A 1 85 ? 2.848 6.470 4.461 1.00 97.75 85 TYR A CA 1
ATOM 701 C C . TYR A 1 85 ? 4.342 6.193 4.689 1.00 97.75 85 TYR A C 1
ATOM 703 O O . TYR A 1 85 ? 5.177 7.023 4.332 1.00 97.75 85 TYR A O 1
ATOM 711 N N . LYS A 1 86 ? 4.691 5.000 5.194 1.00 97.00 86 LYS A N 1
ATOM 712 C CA . LYS A 1 86 ? 6.086 4.592 5.427 1.00 97.00 86 LYS A CA 1
ATOM 713 C C . LYS A 1 86 ? 6.927 4.641 4.158 1.00 97.00 86 LYS A C 1
ATOM 715 O O . LYS A 1 86 ? 8.008 5.219 4.174 1.00 97.00 86 LYS A O 1
ATOM 720 N N . VAL A 1 87 ? 6.438 4.074 3.059 1.00 96.81 87 VAL A N 1
ATOM 721 C CA . VAL A 1 87 ? 7.168 4.090 1.785 1.00 96.81 87 VAL A CA 1
ATOM 722 C C . VAL A 1 87 ? 7.335 5.518 1.258 1.00 96.81 87 VAL A C 1
ATOM 724 O O . VAL A 1 87 ? 8.417 5.867 0.798 1.00 96.81 87 VAL A O 1
ATOM 727 N N . GLY A 1 88 ? 6.323 6.381 1.387 1.00 94.88 88 GLY A N 1
ATOM 728 C CA . GLY A 1 88 ? 6.427 7.789 0.983 1.00 94.88 88 GLY A CA 1
ATOM 729 C C . GLY A 1 88 ? 7.527 8.563 1.723 1.00 94.88 88 GLY A C 1
ATOM 730 O O . GLY A 1 88 ? 8.159 9.446 1.140 1.00 94.88 88 GLY A O 1
ATOM 731 N N . LYS A 1 89 ? 7.798 8.191 2.980 1.00 94.19 89 LYS A N 1
ATOM 732 C CA . LYS A 1 89 ? 8.871 8.754 3.814 1.00 94.19 89 LYS A CA 1
ATOM 733 C C . LYS A 1 89 ? 10.267 8.229 3.462 1.00 94.19 89 LYS A C 1
ATOM 735 O O . LYS A 1 89 ? 11.251 8.887 3.786 1.00 94.19 89 LYS A O 1
ATOM 740 N N . LEU A 1 90 ? 10.369 7.084 2.779 1.00 91.81 90 LEU A N 1
ATOM 741 C CA . LEU A 1 90 ? 11.651 6.509 2.353 1.00 91.81 90 LEU A CA 1
ATOM 742 C C . LEU A 1 90 ? 12.372 7.417 1.344 1.00 91.81 90 LEU A C 1
ATOM 744 O O . LEU A 1 90 ? 13.600 7.493 1.325 1.00 91.81 90 LEU A O 1
ATOM 748 N N . GLU A 1 91 ? 11.616 8.101 0.478 1.00 82.62 91 GLU A N 1
ATOM 749 C CA . GLU A 1 91 ? 12.172 9.053 -0.487 1.00 82.62 91 GLU A CA 1
ATOM 750 C C . GLU A 1 91 ? 12.581 10.375 0.117 1.00 82.62 91 GLU A C 1
ATOM 752 O O . GLU A 1 91 ? 13.687 10.850 -0.147 1.00 82.62 91 GLU A O 1
ATOM 757 N N . ASN A 1 92 ? 11.709 10.911 0.952 1.00 88.06 92 ASN A N 1
ATOM 758 C CA . ASN A 1 92 ? 11.914 12.160 1.641 1.00 88.06 92 ASN A CA 1
ATOM 759 C C . ASN A 1 92 ? 11.271 12.028 3.030 1.00 88.06 92 ASN A C 1
ATOM 761 O O . ASN A 1 92 ? 10.042 11.982 3.113 1.00 88.06 92 ASN A O 1
ATOM 765 N N . PRO A 1 93 ? 12.054 11.996 4.124 1.00 88.81 93 PRO A N 1
ATOM 766 C CA . PRO A 1 93 ? 11.508 11.922 5.482 1.00 88.81 93 PRO A CA 1
ATOM 767 C C . PRO A 1 93 ? 10.547 13.075 5.827 1.00 88.81 93 PRO A C 1
ATOM 769 O O . PRO A 1 93 ? 9.657 12.924 6.665 1.00 88.81 93 PRO A O 1
ATOM 772 N N . GLN A 1 94 ? 10.669 14.215 5.143 1.00 89.38 94 GLN A N 1
ATOM 773 C CA . GLN A 1 94 ? 9.774 15.366 5.294 1.00 89.38 94 GLN A CA 1
ATOM 774 C C . GLN A 1 94 ? 8.521 15.284 4.407 1.00 89.38 94 GLN A C 1
ATOM 776 O O . GLN A 1 94 ? 7.690 16.178 4.450 1.00 89.38 94 GLN A O 1
ATOM 781 N N . ASN A 1 95 ? 8.345 14.221 3.615 1.00 90.88 95 ASN A N 1
ATOM 782 C CA . ASN A 1 95 ? 7.176 14.045 2.753 1.00 90.88 95 ASN A CA 1
ATOM 783 C C . ASN A 1 95 ? 5.903 13.851 3.582 1.00 90.88 95 ASN A C 1
ATOM 785 O O . ASN A 1 95 ? 5.724 12.806 4.205 1.00 90.88 95 ASN A O 1
ATOM 789 N N . ASP A 1 96 ? 5.018 14.833 3.574 1.00 92.19 96 ASP A N 1
ATOM 790 C CA . ASP A 1 96 ? 3.744 14.857 4.297 1.00 92.19 96 ASP A CA 1
ATOM 791 C C . ASP A 1 96 ? 2.529 14.570 3.395 1.00 92.19 96 ASP A C 1
ATOM 793 O O . ASP A 1 96 ? 1.390 14.553 3.858 1.00 92.19 96 ASP A O 1
ATOM 797 N N . SER A 1 97 ? 2.746 14.252 2.112 1.00 91.06 97 SER A N 1
ATOM 798 C CA . SER A 1 97 ? 1.669 14.048 1.123 1.00 91.06 97 SER A CA 1
ATOM 799 C C . SER A 1 97 ? 0.653 12.957 1.490 1.00 91.06 97 SER A C 1
ATOM 801 O O . SER A 1 97 ? -0.447 12.909 0.933 1.00 91.06 97 SER A O 1
ATOM 803 N N . ASN A 1 98 ? 1.003 12.058 2.416 1.00 94.94 98 ASN A N 1
ATOM 804 C CA . ASN A 1 98 ? 0.131 10.989 2.894 1.00 94.94 98 ASN A CA 1
ATOM 805 C C . ASN A 1 98 ? -0.372 11.194 4.333 1.00 94.94 98 ASN A C 1
ATOM 807 O O . ASN A 1 98 ? -1.113 10.334 4.813 1.00 94.94 98 ASN A O 1
ATOM 811 N N . ASP A 1 99 ? -0.039 12.302 5.002 1.00 95.81 99 ASP A N 1
ATOM 812 C CA . ASP A 1 99 ? -0.444 12.588 6.386 1.00 95.81 99 ASP A CA 1
ATOM 813 C C . ASP A 1 99 ? -1.969 12.624 6.527 1.00 95.81 99 ASP A C 1
ATOM 815 O O . ASP A 1 99 ? -2.542 11.903 7.348 1.00 95.81 99 ASP A O 1
ATOM 819 N N . ASP A 1 100 ? -2.650 13.390 5.672 1.00 96.69 100 ASP A N 1
ATOM 820 C CA . ASP A 1 100 ? -4.112 13.498 5.690 1.00 96.69 100 ASP A CA 1
ATOM 821 C C . ASP A 1 100 ? -4.784 12.164 5.380 1.00 96.69 100 ASP A C 1
ATOM 823 O O . ASP A 1 100 ? -5.759 11.767 6.027 1.00 96.69 100 ASP A O 1
ATOM 827 N N . ARG A 1 101 ? -4.238 11.418 4.412 1.00 96.75 101 ARG A N 1
ATOM 828 C CA . ARG A 1 101 ? -4.736 10.082 4.075 1.00 96.75 101 ARG A CA 1
ATOM 829 C C . ARG A 1 101 ? -4.605 9.153 5.279 1.00 96.75 101 ARG A C 1
ATOM 831 O O . ARG A 1 101 ? -5.566 8.455 5.604 1.00 96.75 101 ARG A O 1
ATOM 838 N N . LEU A 1 102 ? -3.455 9.159 5.948 1.00 97.56 102 LEU A N 1
ATOM 839 C CA . LEU A 1 102 ? -3.221 8.365 7.147 1.00 97.56 102 LEU A CA 1
ATOM 840 C C . LEU A 1 102 ? -4.199 8.760 8.260 1.00 97.56 102 LEU A C 1
ATOM 842 O O . LEU A 1 102 ? -4.850 7.880 8.821 1.00 97.56 102 LEU A O 1
ATOM 846 N N . ARG A 1 103 ? -4.382 10.062 8.516 1.00 97.00 103 ARG A N 1
ATOM 847 C CA . ARG A 1 103 ? -5.313 10.598 9.526 1.00 97.00 103 ARG A CA 1
ATOM 848 C C . ARG A 1 103 ? -6.753 10.165 9.266 1.00 97.00 103 ARG A C 1
ATOM 850 O O . ARG A 1 103 ? -7.428 9.674 10.172 1.00 97.00 103 ARG A O 1
ATOM 857 N N . ILE A 1 104 ? -7.220 10.283 8.023 1.00 96.38 104 ILE A N 1
ATOM 858 C CA . ILE A 1 104 ? -8.575 9.882 7.617 1.00 96.38 104 ILE A CA 1
ATOM 859 C C . ILE A 1 104 ? -8.790 8.381 7.827 1.00 96.38 104 ILE A C 1
ATOM 861 O O . ILE A 1 104 ? -9.839 7.970 8.327 1.00 96.38 104 ILE A O 1
ATOM 865 N N . TYR A 1 105 ? -7.829 7.550 7.425 1.00 97.56 105 TYR A N 1
ATOM 866 C CA . TYR A 1 105 ? -7.941 6.100 7.582 1.00 97.56 105 TYR A CA 1
ATOM 867 C C . TYR A 1 105 ? -7.830 5.675 9.042 1.00 97.56 105 TYR A C 1
ATOM 869 O O . TYR A 1 105 ? -8.570 4.786 9.463 1.00 97.56 105 TYR A O 1
ATOM 877 N N . TYR A 1 106 ? -6.987 6.355 9.820 1.00 96.88 106 TYR A N 1
ATOM 878 C CA . TYR A 1 106 ? -6.878 6.148 11.254 1.00 96.88 106 TYR A CA 1
ATOM 879 C C . TYR A 1 106 ? -8.219 6.404 11.931 1.00 96.88 106 TYR A C 1
ATOM 881 O O . TYR A 1 106 ? -8.768 5.473 12.506 1.00 96.88 106 TYR A O 1
ATOM 889 N N . LYS A 1 107 ? -8.813 7.591 11.736 1.00 95.50 107 LYS A N 1
ATOM 890 C CA . LYS A 1 107 ? -10.113 7.975 12.319 1.00 95.50 107 LYS A CA 1
ATOM 891 C C . LYS A 1 107 ? -11.246 6.995 11.981 1.00 95.50 107 LYS A C 1
ATOM 893 O O . LYS A 1 107 ? -12.178 6.812 12.761 1.00 95.50 107 LYS A O 1
ATOM 898 N N . ARG A 1 108 ? -11.192 6.364 10.803 1.00 94.56 108 ARG A N 1
ATOM 899 C CA . ARG A 1 108 ? -12.167 5.336 10.389 1.00 94.56 108 ARG A CA 1
ATOM 900 C C . ARG A 1 108 ? -11.954 3.993 11.087 1.00 94.56 108 ARG A C 1
ATOM 902 O O . ARG A 1 108 ? -12.925 3.276 11.300 1.00 94.56 108 ARG A O 1
ATOM 909 N N . ALA A 1 109 ? -10.707 3.628 11.374 1.00 93.88 109 ALA A N 1
ATOM 910 C CA . ALA A 1 109 ? -10.343 2.350 11.981 1.00 93.88 109 ALA A CA 1
ATOM 911 C C . ALA A 1 109 ? -10.389 2.383 13.515 1.00 93.88 109 ALA A C 1
ATOM 913 O O . ALA A 1 109 ? -10.876 1.448 14.147 1.00 93.88 109 ALA A O 1
ATOM 914 N N . LYS A 1 110 ? -9.884 3.462 14.107 1.00 83.62 110 LYS A N 1
ATOM 915 C CA . LYS A 1 110 ? -9.876 3.760 15.536 1.00 83.62 110 LYS A CA 1
ATOM 916 C C . LYS A 1 110 ? -10.470 5.157 15.689 1.00 83.62 110 LYS A C 1
ATOM 918 O O . LYS A 1 110 ? -10.090 6.073 14.970 1.00 83.62 110 LYS A O 1
ATOM 923 N N . ARG A 1 111 ? -11.469 5.282 16.564 1.00 71.00 111 ARG A N 1
ATOM 924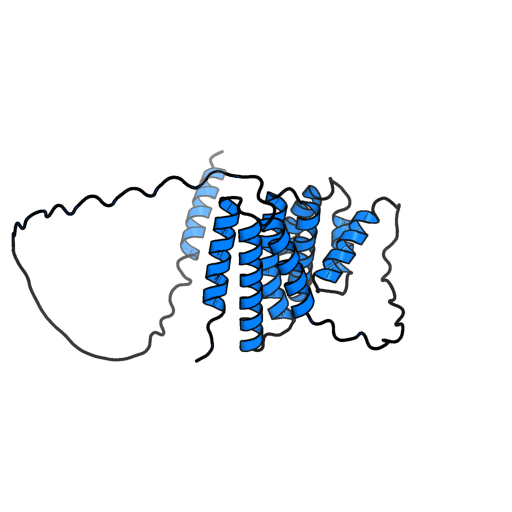 C CA . ARG A 1 111 ? -12.199 6.534 16.834 1.00 71.00 111 ARG A CA 1
ATOM 925 C C . ARG A 1 111 ? -11.237 7.670 17.237 1.00 71.00 111 ARG A C 1
ATOM 927 O O . ARG A 1 111 ? -10.037 7.462 17.376 1.00 71.00 111 ARG A O 1
ATOM 934 N N . ASP A 1 112 ? -11.773 8.873 17.413 1.00 72.62 112 ASP A N 1
ATOM 935 C CA . ASP A 1 112 ? -10.978 10.078 17.673 1.00 72.62 112 ASP A CA 1
ATOM 936 C C . ASP A 1 112 ? -10.010 9.928 18.871 1.00 72.62 112 ASP A C 1
ATOM 938 O O . ASP A 1 112 ? -10.397 9.461 19.940 1.00 72.62 112 ASP A O 1
ATOM 942 N N . GLY A 1 113 ? -8.747 10.336 18.674 1.00 82.94 113 GLY A N 1
ATOM 943 C CA . GLY A 1 113 ? -7.674 10.310 19.682 1.00 82.94 113 GLY A CA 1
ATOM 944 C C . GLY A 1 113 ? -6.478 9.410 19.327 1.00 82.94 113 GLY A C 1
ATOM 945 O O . GLY A 1 113 ? -6.607 8.400 18.641 1.00 82.94 113 GLY A O 1
ATOM 946 N N . GLY A 1 114 ? -5.272 9.784 19.770 1.00 89.88 114 GLY A N 1
ATOM 947 C CA . GLY A 1 114 ? -4.058 8.957 19.636 1.00 89.88 114 GLY A CA 1
ATOM 948 C C . GLY A 1 114 ? -3.387 8.933 18.254 1.00 89.88 114 GLY A C 1
ATOM 949 O O . GLY A 1 114 ? -2.366 8.267 18.101 1.00 89.88 114 GLY A O 1
ATOM 950 N N . PHE A 1 115 ? -3.906 9.675 17.267 1.00 93.94 115 PHE A N 1
ATOM 951 C CA . PHE A 1 115 ? -3.327 9.725 15.918 1.00 93.94 115 PHE A CA 1
ATOM 952 C C . PHE A 1 115 ? -1.867 10.199 15.908 1.00 93.94 115 PHE A C 1
ATOM 954 O O . PHE A 1 115 ? -1.046 9.586 15.237 1.00 93.94 115 PHE A O 1
ATOM 961 N N . GLU A 1 116 ? -1.524 11.246 16.665 1.00 93.50 116 GLU A N 1
ATOM 962 C CA . GLU A 1 116 ? -0.151 11.774 16.668 1.00 93.50 116 GLU A CA 1
ATOM 963 C C . GLU A 1 116 ? 0.844 10.762 17.262 1.00 93.50 116 GLU A C 1
ATOM 965 O O . GLU A 1 116 ? 1.899 10.531 16.680 1.00 93.50 116 GLU A O 1
ATOM 970 N N . ASN A 1 117 ? 0.471 10.052 18.336 1.00 92.44 117 ASN A N 1
ATOM 971 C CA . ASN A 1 117 ? 1.287 8.963 18.895 1.00 92.44 117 ASN A CA 1
ATOM 972 C C . ASN A 1 117 ? 1.442 7.807 17.897 1.00 92.44 117 ASN A C 1
ATOM 974 O O . ASN A 1 117 ? 2.514 7.221 17.769 1.00 92.44 117 ASN A O 1
ATOM 978 N N . PHE A 1 118 ? 0.365 7.473 17.183 1.00 94.88 118 PHE A N 1
ATOM 979 C CA . PHE A 1 118 ? 0.385 6.452 16.143 1.00 94.88 118 PHE A CA 1
ATOM 980 C C . PHE A 1 118 ? 1.323 6.831 14.989 1.00 94.88 118 PHE A C 1
ATOM 982 O O . PHE A 1 118 ? 2.162 6.023 14.587 1.00 94.88 118 PHE A O 1
ATOM 989 N N . LYS A 1 119 ? 1.211 8.067 14.488 1.00 95.44 119 LYS A N 1
ATOM 990 C CA . LYS A 1 119 ? 2.066 8.607 13.429 1.00 95.44 119 LYS A CA 1
ATOM 991 C C . LYS A 1 119 ? 3.531 8.638 13.874 1.00 95.44 119 LYS A C 1
ATOM 993 O O . LYS A 1 119 ? 4.377 8.110 13.162 1.00 95.44 119 LYS A O 1
ATOM 998 N N . GLN A 1 120 ? 3.813 9.141 15.077 1.00 94.25 120 GLN A N 1
ATOM 999 C CA . GLN A 1 120 ? 5.160 9.138 15.653 1.00 94.25 120 GLN A CA 1
ATOM 1000 C C . GLN A 1 120 ? 5.726 7.715 15.766 1.00 94.25 120 GLN A C 1
ATOM 1002 O O . GLN A 1 120 ? 6.881 7.478 15.420 1.00 94.25 120 GLN A O 1
ATOM 1007 N N . GLY A 1 121 ? 4.914 6.746 16.201 1.00 94.94 121 GLY A N 1
ATOM 1008 C CA . GLY A 1 121 ? 5.309 5.340 16.239 1.00 94.94 121 GLY A CA 1
ATOM 1009 C C . GLY A 1 121 ? 5.709 4.813 14.858 1.00 94.94 121 GLY A C 1
ATOM 1010 O O . GLY A 1 121 ? 6.733 4.146 14.731 1.00 94.94 121 GLY A O 1
ATOM 1011 N N . LEU A 1 122 ? 4.944 5.141 13.810 1.00 95.81 122 LEU A N 1
ATOM 1012 C CA . LEU A 1 122 ? 5.303 4.802 12.429 1.00 95.81 122 LEU A CA 1
ATOM 1013 C C . LEU A 1 122 ? 6.589 5.500 11.971 1.00 95.81 122 LEU A C 1
ATOM 1015 O O . LEU A 1 122 ? 7.417 4.860 11.322 1.00 95.81 122 LEU A O 1
ATOM 1019 N N . ASP A 1 123 ? 6.791 6.772 12.308 1.00 94.88 123 ASP A N 1
ATOM 1020 C CA . ASP A 1 123 ? 8.005 7.514 11.941 1.00 94.88 123 ASP A CA 1
ATOM 1021 C C . ASP A 1 123 ? 9.268 6.868 12.528 1.00 94.88 123 ASP A C 1
ATOM 1023 O O . ASP A 1 123 ? 10.264 6.718 11.821 1.00 94.88 123 ASP A O 1
ATOM 1027 N N . LEU A 1 124 ? 9.194 6.390 13.774 1.00 94.31 124 LEU A N 1
ATOM 1028 C CA . LEU A 1 124 ? 10.295 5.708 14.468 1.00 94.31 124 LEU A CA 1
ATOM 1029 C C . LEU A 1 124 ? 10.516 4.253 14.017 1.00 94.31 124 LEU A C 1
ATOM 1031 O O . LEU A 1 124 ? 11.546 3.659 14.335 1.00 94.31 124 LEU A O 1
ATOM 1035 N N . PHE A 1 125 ? 9.567 3.650 13.300 1.00 94.81 125 PHE A N 1
ATOM 1036 C CA . PHE A 1 125 ? 9.657 2.248 12.898 1.00 94.81 125 PHE A CA 1
ATOM 1037 C C . PHE A 1 125 ? 10.673 2.044 11.758 1.00 94.81 125 PHE A C 1
ATOM 1039 O O . PHE A 1 125 ? 10.521 2.660 10.703 1.00 94.81 125 PHE A O 1
ATOM 1046 N N . PRO A 1 126 ? 11.687 1.169 11.889 1.00 93.62 126 PRO A N 1
ATOM 1047 C CA . PRO A 1 126 ? 12.767 1.096 10.901 1.00 93.62 126 PRO A CA 1
ATOM 1048 C C . PRO A 1 126 ? 12.414 0.321 9.622 1.00 93.62 126 PRO A C 1
ATOM 1050 O O . PRO A 1 126 ? 13.085 0.510 8.610 1.00 93.62 126 PRO A O 1
ATOM 1053 N N . SER A 1 127 ? 11.387 -0.540 9.634 1.00 94.44 127 SER A N 1
ATOM 1054 C CA . SER A 1 127 ? 11.048 -1.353 8.458 1.00 94.44 127 SER A CA 1
ATOM 1055 C C . SER A 1 127 ? 10.079 -0.651 7.498 1.00 94.44 127 SER A C 1
ATOM 1057 O O . SER A 1 127 ? 9.187 0.105 7.899 1.00 94.44 127 SER A O 1
ATOM 1059 N N . TYR A 1 128 ? 10.247 -0.967 6.213 1.00 94.69 128 TYR A N 1
ATOM 1060 C CA . TYR A 1 128 ? 9.409 -0.540 5.097 1.00 94.69 128 TYR A CA 1
ATOM 1061 C C . TYR A 1 128 ? 8.711 -1.710 4.403 1.00 94.69 128 TYR A C 1
ATOM 1063 O O . TYR A 1 128 ? 8.043 -1.484 3.402 1.00 94.69 128 TYR A O 1
ATOM 1071 N N . ASP A 1 129 ? 8.840 -2.947 4.890 1.00 93.94 129 ASP A N 1
ATOM 1072 C CA . ASP A 1 129 ? 8.115 -4.080 4.317 1.00 93.94 129 ASP A CA 1
ATOM 1073 C C . ASP A 1 129 ? 6.656 -4.109 4.804 1.00 93.94 129 ASP A C 1
ATOM 1075 O O . ASP A 1 129 ? 6.343 -3.768 5.948 1.00 93.94 129 ASP A O 1
ATOM 1079 N N . TYR A 1 130 ? 5.734 -4.522 3.930 1.00 96.69 130 TYR A N 1
ATOM 1080 C CA . TYR A 1 130 ? 4.307 -4.476 4.246 1.00 96.69 130 TYR A CA 1
ATOM 1081 C C . TYR A 1 130 ? 3.929 -5.335 5.461 1.00 96.69 130 TYR A C 1
ATOM 1083 O O . TYR A 1 130 ? 3.095 -4.913 6.260 1.00 96.69 130 TYR A O 1
ATOM 1091 N N . GLN A 1 131 ? 4.526 -6.519 5.624 1.00 97.19 131 GLN A N 1
ATOM 1092 C CA . GLN A 1 131 ? 4.149 -7.449 6.691 1.00 97.19 131 GLN A CA 1
ATOM 1093 C C . GLN A 1 131 ? 4.566 -6.917 8.062 1.00 97.19 131 GLN A C 1
ATOM 1095 O O . GLN A 1 131 ? 3.764 -6.932 8.997 1.00 97.19 131 GLN A O 1
ATOM 1100 N N . SER A 1 132 ? 5.778 -6.382 8.172 1.00 97.06 132 SER A N 1
ATOM 1101 C CA . SER A 1 132 ? 6.278 -5.770 9.395 1.00 97.06 132 SER A CA 1
ATOM 1102 C C . SER A 1 132 ? 5.543 -4.477 9.706 1.00 97.06 132 SER A C 1
ATOM 1104 O O . SER A 1 132 ? 5.157 -4.282 10.856 1.00 97.06 132 SER A O 1
ATOM 1106 N N . VAL A 1 133 ? 5.262 -3.624 8.709 1.00 97.69 133 VAL A N 1
ATOM 1107 C CA . VAL A 1 133 ? 4.445 -2.418 8.931 1.00 97.69 133 VAL A CA 1
ATOM 1108 C C . VAL A 1 133 ? 3.034 -2.796 9.379 1.00 97.69 133 VAL A C 1
ATOM 1110 O O . VAL A 1 133 ? 2.518 -2.193 10.318 1.00 97.69 133 VAL A O 1
ATOM 1113 N N . GLN A 1 134 ? 2.413 -3.812 8.776 1.00 97.69 134 GLN A N 1
ATOM 1114 C CA . GLN A 1 134 ? 1.106 -4.323 9.191 1.00 97.69 134 GLN A CA 1
ATOM 1115 C C . GLN A 1 134 ? 1.140 -4.839 10.636 1.00 97.69 134 GLN A C 1
ATOM 1117 O O . GLN A 1 134 ? 0.277 -4.477 11.438 1.00 97.69 134 GLN A O 1
ATOM 1122 N N . HIS A 1 135 ? 2.123 -5.674 10.974 1.00 96.50 135 HIS A N 1
ATOM 1123 C CA . HIS A 1 135 ? 2.270 -6.248 12.309 1.00 96.50 135 HIS A CA 1
ATOM 1124 C C . HIS A 1 135 ? 2.501 -5.161 13.363 1.00 96.50 135 HIS A C 1
ATOM 1126 O O . HIS A 1 135 ? 1.800 -5.109 14.375 1.00 96.50 135 HIS A O 1
ATOM 1132 N N . PHE A 1 136 ? 3.427 -4.242 13.092 1.00 96.44 136 PHE A N 1
ATOM 1133 C CA . PHE A 1 136 ? 3.720 -3.109 13.958 1.00 96.44 136 PHE A CA 1
ATOM 1134 C C . PHE A 1 136 ? 2.507 -2.189 14.127 1.00 96.44 136 PHE A C 1
ATOM 1136 O O . PHE A 1 136 ? 2.151 -1.846 15.251 1.00 96.44 136 PHE A O 1
ATOM 1143 N N . THR A 1 137 ? 1.809 -1.867 13.034 1.00 95.56 137 THR A N 1
ATOM 1144 C CA . THR A 1 137 ? 0.562 -1.089 13.067 1.00 95.56 137 THR A CA 1
ATOM 1145 C C . THR A 1 137 ? -0.475 -1.778 13.949 1.00 95.56 137 THR A C 1
ATOM 1147 O O . THR A 1 137 ? -1.043 -1.144 14.829 1.00 95.56 137 THR A O 1
ATOM 1150 N N . SER A 1 138 ? -0.700 -3.082 13.776 1.00 94.19 138 SER A N 1
ATOM 1151 C CA . SER A 1 138 ? -1.611 -3.847 14.636 1.00 94.19 138 SER A CA 1
ATOM 1152 C C . SER A 1 138 ? -1.209 -3.758 16.115 1.00 94.19 138 SER A C 1
ATOM 1154 O O . SER A 1 138 ? -2.042 -3.449 16.967 1.00 94.19 138 SER A O 1
ATOM 1156 N N . SER A 1 139 ? 0.081 -3.934 16.416 1.00 93.62 139 SER A N 1
ATOM 1157 C CA . SER A 1 139 ? 0.623 -3.829 17.774 1.00 93.62 139 SER A CA 1
ATOM 1158 C C . SER A 1 139 ? 0.405 -2.444 18.391 1.00 93.62 139 SER A C 1
ATOM 1160 O O . SER A 1 139 ? -0.062 -2.354 19.527 1.00 93.62 139 SER A O 1
ATOM 1162 N N . LEU A 1 140 ? 0.690 -1.362 17.655 1.00 91.12 140 LEU A N 1
ATOM 1163 C CA . LEU A 1 140 ? 0.470 0.015 18.114 1.00 91.12 140 LEU A CA 1
ATOM 1164 C C . LEU A 1 140 ? -0.996 0.261 18.485 1.00 91.12 140 LEU A C 1
ATOM 1166 O O . LEU A 1 140 ? -1.289 0.839 19.529 1.00 91.12 140 LEU A O 1
ATOM 1170 N N . LEU A 1 141 ? -1.923 -0.211 17.650 1.00 89.88 141 LEU A N 1
ATOM 1171 C CA . LEU A 1 141 ? -3.357 0.008 17.846 1.00 89.88 141 LEU A CA 1
ATOM 1172 C C . LEU A 1 141 ? -3.945 -0.819 18.999 1.00 89.88 141 LEU A C 1
ATOM 1174 O O . LEU A 1 141 ? -4.968 -0.424 19.565 1.00 89.88 141 LEU A O 1
ATOM 1178 N N . ASN A 1 142 ? -3.319 -1.945 19.342 1.00 85.12 142 ASN A N 1
ATOM 1179 C CA . ASN A 1 142 ? -3.715 -2.799 20.467 1.00 85.12 142 ASN A CA 1
ATOM 1180 C C . ASN A 1 142 ? -3.031 -2.398 21.784 1.00 85.12 142 ASN A C 1
ATOM 1182 O O . ASN A 1 142 ? -3.541 -2.702 22.854 1.00 85.12 142 ASN A O 1
ATOM 1186 N N . SER A 1 143 ? -1.908 -1.677 21.722 1.00 73.69 143 SER A N 1
ATOM 1187 C CA . SER A 1 143 ? -1.200 -1.185 22.915 1.00 73.69 143 SER A CA 1
ATOM 1188 C C . SER A 1 143 ? -1.877 0.035 23.561 1.00 73.69 143 SER A C 1
ATOM 1190 O O . SER A 1 143 ? -1.546 0.394 24.687 1.00 73.69 143 SER A O 1
ATOM 1192 N N . GLY A 1 144 ? -2.835 0.664 22.867 1.00 57.91 144 GLY A N 1
ATOM 1193 C CA . GLY A 1 144 ? -3.516 1.897 23.282 1.00 57.91 144 GLY A CA 1
ATOM 1194 C C . GLY A 1 144 ? -4.460 1.793 24.489 1.00 57.91 144 GLY A C 1
ATOM 1195 O O . GLY A 1 144 ? -4.931 2.832 24.940 1.00 57.91 144 GLY A O 1
ATOM 1196 N N . ASP A 1 145 ? -4.702 0.595 25.034 1.00 50.31 145 ASP A N 1
ATOM 1197 C CA . ASP A 1 145 ? -5.446 0.407 26.295 1.00 50.31 145 ASP A CA 1
ATOM 1198 C C . ASP A 1 145 ? -4.530 0.365 27.536 1.00 50.31 145 ASP A C 1
ATOM 1200 O O . ASP A 1 145 ? -5.005 0.361 28.673 1.00 50.31 145 ASP A O 1
ATOM 1204 N N . VAL A 1 146 ? -3.204 0.393 27.350 1.00 40.19 146 VAL A N 1
ATOM 1205 C CA . VAL A 1 146 ? -2.232 0.432 28.448 1.00 40.19 146 VAL A CA 1
ATOM 1206 C C . VAL A 1 146 ? -1.618 1.826 28.503 1.00 40.19 146 VAL A C 1
ATOM 1208 O O . VAL A 1 146 ? -0.847 2.224 27.632 1.00 40.19 146 VAL A O 1
ATOM 1211 N N . LYS A 1 147 ? -1.988 2.587 29.537 1.00 39.12 147 LYS A N 1
ATOM 1212 C CA . LYS A 1 147 ? -1.417 3.901 29.864 1.00 39.12 147 LYS A CA 1
ATOM 1213 C C . LYS A 1 147 ? 0.110 3.890 29.679 1.00 39.12 147 LYS A C 1
ATOM 1215 O O . LYS A 1 147 ? 0.796 3.103 30.319 1.00 39.12 147 LYS A O 1
ATOM 1220 N N . GLN A 1 148 ? 0.596 4.774 28.805 1.00 42.78 148 GLN A N 1
ATOM 1221 C CA . GLN A 1 148 ? 1.992 5.208 28.657 1.00 42.78 148 GLN A CA 1
ATOM 1222 C C . GLN A 1 148 ? 3.058 4.100 28.738 1.00 42.78 148 GLN A C 1
ATOM 1224 O O . GLN A 1 148 ? 3.709 3.909 29.761 1.00 42.78 148 GLN A O 1
ATOM 1229 N N . ARG A 1 149 ? 3.370 3.480 27.595 1.00 37.59 149 ARG A N 1
ATOM 1230 C CA . ARG A 1 149 ? 4.764 3.108 27.317 1.00 37.59 149 ARG A CA 1
ATOM 1231 C C . ARG A 1 149 ? 5.387 4.194 26.457 1.00 37.59 149 ARG A C 1
ATOM 1233 O O . ARG A 1 149 ? 5.024 4.363 25.297 1.00 37.59 149 ARG A O 1
ATOM 1240 N N . VAL A 1 150 ? 6.316 4.931 27.056 1.00 37.34 150 VAL A N 1
ATOM 1241 C CA . VAL A 1 150 ? 7.327 5.701 26.334 1.00 37.34 150 VAL A CA 1
ATOM 1242 C C . VAL A 1 150 ? 8.009 4.725 25.377 1.00 37.34 150 VAL A C 1
ATOM 1244 O O . VAL A 1 150 ? 8.601 3.741 25.817 1.00 37.34 150 VAL A O 1
ATOM 1247 N N . ILE A 1 151 ? 7.847 4.939 24.072 1.00 45.06 151 ILE A N 1
ATOM 1248 C CA . ILE A 1 151 ? 8.495 4.129 23.041 1.00 45.06 151 ILE A CA 1
ATOM 1249 C C . ILE A 1 151 ? 9.948 4.603 22.965 1.00 45.06 151 ILE A C 1
ATOM 1251 O O . ILE A 1 151 ? 10.305 5.436 22.138 1.00 45.06 151 ILE A O 1
ATOM 1255 N N . THR A 1 152 ? 10.790 4.111 23.868 1.00 38.66 152 THR A N 1
ATOM 1256 C CA . THR A 1 152 ? 12.216 3.975 23.580 1.00 38.66 152 THR A CA 1
ATOM 1257 C C . THR A 1 152 ? 12.381 2.784 22.642 1.00 38.66 152 THR A C 1
ATOM 1259 O O . THR A 1 152 ? 11.750 1.742 22.830 1.00 38.66 152 THR A O 1
ATOM 1262 N N . SER A 1 153 ? 13.173 2.980 21.586 1.00 36.78 153 SER A N 1
ATOM 1263 C CA . SER A 1 153 ? 13.467 2.000 20.538 1.00 36.78 153 SER A CA 1
ATOM 1264 C C . SER A 1 153 ? 13.633 0.581 21.096 1.00 36.78 153 SER A C 1
ATOM 1266 O O . SER A 1 153 ? 14.417 0.399 22.031 1.00 36.78 153 SER A O 1
ATOM 1268 N N . PRO A 1 154 ? 12.961 -0.440 20.535 1.00 38.94 154 PRO A N 1
ATOM 1269 C CA . PRO A 1 154 ? 13.263 -1.814 20.892 1.00 38.94 154 PRO A CA 1
ATOM 1270 C C . PRO A 1 154 ? 14.675 -2.125 20.392 1.00 38.94 154 PRO A C 1
ATOM 1272 O O . PRO A 1 154 ? 14.912 -2.168 19.185 1.00 38.94 154 PRO A O 1
ATOM 1275 N N . GLN A 1 155 ? 15.609 -2.326 21.321 1.00 36.78 155 GLN A N 1
ATOM 1276 C CA . GLN A 1 155 ? 16.840 -3.048 21.030 1.00 36.78 155 GLN A CA 1
ATOM 1277 C C . GLN A 1 155 ? 16.421 -4.467 20.641 1.00 36.78 155 GLN A C 1
ATOM 1279 O O . GLN A 1 155 ? 15.893 -5.217 21.463 1.00 36.78 155 GLN A O 1
ATOM 1284 N N . ILE A 1 156 ? 16.569 -4.801 19.362 1.00 40.53 156 ILE A N 1
ATOM 1285 C CA . ILE A 1 156 ? 16.397 -6.166 18.879 1.00 40.53 156 ILE A CA 1
ATOM 1286 C C . ILE A 1 156 ? 17.659 -6.910 19.306 1.00 40.53 156 ILE A C 1
ATOM 1288 O O . ILE A 1 156 ? 18.731 -6.706 18.747 1.00 40.53 156 ILE A O 1
ATOM 1292 N N . GLU A 1 157 ? 17.527 -7.736 20.337 1.00 36.19 157 GLU A N 1
ATOM 1293 C CA . GLU A 1 157 ? 18.541 -8.705 20.735 1.00 36.19 157 GLU A CA 1
ATOM 1294 C C . GLU A 1 157 ? 18.709 -9.711 19.581 1.00 36.19 157 GLU A C 1
ATOM 1296 O O . GLU A 1 157 ? 17.799 -10.490 19.274 1.00 36.19 157 GLU A O 1
ATOM 1301 N N . GLU A 1 158 ? 19.843 -9.650 18.879 1.00 37.25 158 GLU A N 1
ATOM 1302 C CA . GLU A 1 158 ? 20.184 -10.584 17.806 1.00 37.25 158 GLU A CA 1
ATOM 1303 C C . GLU A 1 158 ? 20.372 -11.993 18.382 1.00 37.25 158 GLU A C 1
ATOM 1305 O O . GLU A 1 158 ? 21.419 -12.347 18.923 1.00 37.25 158 GLU A O 1
ATOM 1310 N N . LYS A 1 159 ? 19.344 -12.836 18.248 1.00 34.03 159 LYS A N 1
ATOM 1311 C CA . LYS A 1 159 ? 19.494 -14.286 18.404 1.00 34.03 159 LYS A CA 1
ATOM 1312 C C . LYS A 1 159 ? 20.077 -14.885 17.114 1.00 34.03 159 LYS A C 1
ATOM 1314 O O . LYS A 1 159 ? 19.623 -14.510 16.031 1.00 34.03 159 LYS A O 1
ATOM 1319 N N . PRO A 1 160 ? 21.021 -15.844 17.190 1.00 33.91 160 PRO A N 1
ATOM 1320 C CA . PRO A 1 160 ? 21.681 -16.389 16.008 1.00 33.91 160 PRO A CA 1
ATOM 1321 C C . PRO A 1 160 ? 20.683 -17.064 15.063 1.00 33.91 160 PRO A C 1
ATOM 1323 O O . PRO A 1 160 ? 19.871 -17.894 15.480 1.00 33.91 160 PRO A O 1
ATOM 1326 N N . ILE A 1 161 ? 20.774 -16.723 13.777 1.00 37.38 161 ILE A N 1
ATOM 1327 C CA . ILE A 1 161 ? 19.950 -17.274 12.699 1.00 37.38 161 ILE A CA 1
ATOM 1328 C C . ILE A 1 161 ? 20.311 -18.753 12.507 1.00 37.38 161 ILE A C 1
ATOM 1330 O O . ILE A 1 161 ? 21.273 -19.101 11.821 1.00 37.38 161 ILE A O 1
ATOM 1334 N N . ALA A 1 162 ? 19.510 -19.644 13.089 1.00 39.19 162 ALA A N 1
ATOM 1335 C CA . ALA A 1 162 ? 19.413 -21.013 12.606 1.00 39.19 162 ALA A CA 1
ATOM 1336 C C . ALA A 1 162 ? 18.716 -20.987 11.236 1.00 39.19 162 ALA A C 1
ATOM 1338 O O . ALA A 1 162 ? 17.669 -20.360 11.075 1.00 39.19 162 ALA A O 1
ATOM 1339 N N . LYS A 1 163 ? 19.328 -21.640 10.242 1.00 39.84 163 LYS A N 1
ATOM 1340 C CA . LYS A 1 163 ? 18.875 -21.708 8.844 1.00 39.84 163 LYS A CA 1
ATOM 1341 C C . LYS A 1 163 ? 17.376 -22.027 8.755 1.00 39.84 163 LYS A C 1
ATOM 1343 O O . LYS A 1 163 ? 16.958 -23.151 9.020 1.00 39.84 163 LYS A O 1
ATOM 1348 N N . ILE A 1 164 ? 16.586 -21.036 8.349 1.00 37.88 164 ILE A N 1
ATOM 1349 C CA . ILE A 1 164 ? 15.173 -21.197 7.999 1.00 37.88 164 ILE A CA 1
ATOM 1350 C C . ILE A 1 164 ? 15.129 -21.916 6.639 1.00 37.88 164 ILE A C 1
ATOM 1352 O O . ILE A 1 164 ? 15.756 -21.428 5.695 1.00 37.88 164 ILE A O 1
ATOM 1356 N N . PRO A 1 165 ? 14.444 -23.067 6.505 1.00 40.97 165 PRO A N 1
ATOM 1357 C CA . PRO A 1 165 ? 14.330 -23.747 5.223 1.00 40.97 165 PRO A CA 1
ATOM 1358 C C . PRO A 1 165 ? 13.535 -22.872 4.252 1.00 40.97 165 PRO A C 1
ATOM 1360 O O . PRO A 1 165 ? 12.529 -22.266 4.619 1.00 40.97 165 PRO A O 1
ATOM 1363 N N . GLU A 1 166 ? 14.021 -22.797 3.019 1.00 45.94 166 GLU A N 1
ATOM 1364 C CA . GLU A 1 166 ? 13.506 -21.967 1.935 1.00 45.94 166 GLU A CA 1
ATOM 1365 C C . GLU A 1 166 ? 11.995 -22.186 1.737 1.00 45.94 166 GLU A C 1
ATOM 1367 O O . GLU A 1 166 ? 11.538 -23.188 1.183 1.00 45.94 166 GLU A O 1
ATOM 1372 N N . ILE A 1 167 ? 11.190 -21.248 2.242 1.00 47.84 167 ILE A N 1
ATOM 1373 C CA . ILE A 1 167 ? 9.734 -21.297 2.127 1.00 47.84 167 ILE A CA 1
ATOM 1374 C C . ILE A 1 167 ? 9.377 -21.026 0.664 1.00 47.84 167 ILE A C 1
ATOM 1376 O O . ILE A 1 167 ? 9.385 -19.890 0.187 1.00 47.84 167 ILE A O 1
ATOM 1380 N N . ASN A 1 168 ? 9.056 -22.100 -0.054 1.00 47.12 168 ASN A N 1
ATOM 1381 C CA . ASN A 1 168 ? 8.637 -22.074 -1.447 1.00 47.12 168 ASN A CA 1
ATOM 1382 C C . ASN A 1 168 ? 7.347 -21.242 -1.610 1.00 47.12 168 ASN A C 1
ATOM 1384 O O . ASN A 1 168 ? 6.239 -21.714 -1.339 1.00 47.12 168 ASN A O 1
ATOM 1388 N N . LYS A 1 169 ? 7.484 -20.000 -2.092 1.00 46.62 169 LYS A N 1
ATOM 1389 C CA . LYS A 1 169 ? 6.376 -19.055 -2.348 1.00 46.62 169 LYS A CA 1
ATOM 1390 C C . LYS A 1 169 ? 5.292 -19.637 -3.272 1.00 46.62 169 LYS A C 1
ATOM 1392 O O . LYS A 1 169 ? 4.124 -19.267 -3.150 1.00 46.62 169 LYS A O 1
ATOM 1397 N N . ASN A 1 170 ? 5.641 -20.602 -4.128 1.00 47.91 170 ASN A N 1
ATOM 1398 C CA . ASN A 1 170 ? 4.685 -21.275 -5.008 1.00 47.91 170 ASN A CA 1
ATOM 1399 C C . ASN A 1 170 ? 3.777 -22.252 -4.238 1.00 47.91 170 ASN A C 1
ATOM 1401 O O . ASN A 1 170 ? 2.618 -22.429 -4.607 1.00 47.91 170 ASN A O 1
ATOM 1405 N N . ALA A 1 171 ? 4.249 -22.841 -3.133 1.00 49.72 171 ALA A N 1
ATOM 1406 C CA . ALA A 1 171 ? 3.453 -23.758 -2.313 1.00 49.72 171 ALA A CA 1
ATOM 1407 C C . ALA A 1 171 ? 2.327 -23.034 -1.549 1.00 49.72 171 ALA A C 1
ATOM 1409 O O . ALA A 1 171 ? 1.217 -23.556 -1.440 1.00 49.72 171 ALA A O 1
ATOM 1410 N N . ILE A 1 172 ? 2.581 -21.805 -1.084 1.00 49.22 172 ILE A N 1
ATOM 1411 C CA . ILE A 1 172 ? 1.592 -20.990 -0.358 1.00 49.22 172 ILE A CA 1
ATOM 1412 C C . ILE A 1 172 ? 0.466 -20.538 -1.298 1.00 49.22 172 ILE A C 1
ATOM 1414 O O . ILE A 1 172 ? -0.711 -20.667 -0.956 1.00 49.22 172 ILE A O 1
ATOM 1418 N N . ASN A 1 173 ? 0.807 -20.081 -2.509 1.00 50.34 173 ASN A N 1
ATOM 1419 C CA . ASN A 1 173 ? -0.194 -19.662 -3.494 1.00 50.34 173 ASN A CA 1
ATOM 1420 C C . ASN A 1 173 ? -1.055 -20.848 -3.973 1.00 50.34 173 ASN A C 1
ATOM 1422 O O . ASN A 1 173 ? -2.273 -20.734 -4.100 1.00 50.34 173 ASN A O 1
ATOM 1426 N N . ASN A 1 174 ? -0.443 -22.023 -4.156 1.00 56.12 174 ASN A N 1
ATOM 1427 C CA . ASN A 1 174 ? -1.157 -23.225 -4.588 1.00 56.12 174 ASN A CA 1
ATOM 1428 C C . ASN A 1 174 ? -2.102 -23.779 -3.509 1.00 56.12 174 ASN A C 1
ATOM 1430 O O . ASN A 1 174 ? -3.197 -24.233 -3.845 1.00 56.12 174 ASN A O 1
ATOM 1434 N N . LYS A 1 175 ? -1.736 -23.689 -2.221 1.00 59.03 175 LYS A N 1
ATOM 1435 C CA . LYS A 1 175 ? -2.614 -24.100 -1.111 1.00 59.03 175 LYS A CA 1
ATOM 1436 C C . LYS A 1 175 ? -3.875 -23.230 -1.038 1.00 59.03 175 LYS A C 1
ATOM 1438 O O . LYS A 1 175 ? -4.983 -23.753 -0.939 1.00 59.03 175 LYS A O 1
ATOM 1443 N N . PHE A 1 176 ? -3.714 -21.920 -1.213 1.00 50.00 176 PHE A N 1
ATOM 1444 C CA . PHE A 1 176 ? -4.822 -20.964 -1.238 1.00 50.00 176 PHE A CA 1
ATOM 1445 C C . PHE A 1 176 ? -5.764 -21.158 -2.444 1.00 50.00 176 PHE A C 1
ATOM 1447 O O . PHE A 1 176 ? -6.986 -21.048 -2.323 1.00 50.00 176 PHE A O 1
ATOM 1454 N N . LEU A 1 177 ? -5.218 -21.504 -3.616 1.00 53.41 177 LEU A N 1
ATOM 1455 C CA . LEU A 1 177 ? -6.015 -21.822 -4.807 1.00 53.41 177 LEU A CA 1
ATOM 1456 C C . LEU A 1 177 ? -6.755 -23.167 -4.686 1.00 53.41 177 LEU A C 1
ATOM 1458 O O . LEU A 1 177 ? -7.873 -23.290 -5.190 1.00 53.41 177 LEU A O 1
ATOM 1462 N N . ALA A 1 178 ? -6.171 -24.159 -4.007 1.00 60.59 178 ALA A N 1
ATOM 1463 C CA . ALA A 1 178 ? -6.788 -25.469 -3.788 1.00 60.59 178 ALA A CA 1
ATOM 1464 C C . ALA A 1 178 ? -7.986 -25.408 -2.820 1.00 60.59 178 ALA A C 1
ATOM 1466 O O . ALA A 1 178 ? -9.026 -26.010 -3.092 1.00 60.59 178 ALA A O 1
ATOM 1467 N N . GLU A 1 179 ? -7.890 -24.624 -1.741 1.00 61.06 179 GLU A N 1
ATOM 1468 C CA . GLU A 1 179 ? -8.994 -24.417 -0.787 1.00 61.06 179 GLU A CA 1
ATOM 1469 C C . GLU A 1 179 ? -10.215 -23.743 -1.442 1.00 61.06 179 GLU A C 1
ATOM 1471 O O . GLU A 1 179 ? -11.362 -24.064 -1.126 1.00 61.06 179 GLU A O 1
ATOM 1476 N N . ARG A 1 180 ? -9.995 -22.874 -2.439 1.00 52.50 180 ARG A N 1
ATOM 1477 C CA . ARG A 1 180 ? -11.076 -22.238 -3.213 1.00 52.50 180 ARG A CA 1
ATOM 1478 C C . ARG A 1 180 ? -11.745 -23.155 -4.237 1.00 52.50 180 ARG A C 1
ATOM 1480 O O . ARG A 1 180 ? -12.907 -22.921 -4.564 1.00 52.50 180 ARG A O 1
ATOM 1487 N N . LYS A 1 181 ? -11.049 -24.179 -4.743 1.00 54.12 181 LYS A N 1
ATOM 1488 C CA . LYS A 1 181 ? -11.651 -25.175 -5.647 1.00 54.12 181 LYS A CA 1
ATOM 1489 C C . LYS A 1 181 ? -12.606 -26.103 -4.896 1.00 54.12 181 LYS A C 1
ATOM 1491 O O . LYS A 1 181 ? -13.726 -26.276 -5.356 1.00 54.12 181 LYS A O 1
ATOM 1496 N N . LYS A 1 182 ? -12.232 -26.559 -3.694 1.00 54.97 182 LYS A N 1
ATOM 1497 C CA . LYS A 1 182 ? -13.121 -27.359 -2.829 1.00 54.97 182 LYS A CA 1
ATOM 1498 C C . LYS A 1 182 ? -14.429 -26.635 -2.492 1.00 54.97 182 LYS A C 1
ATOM 1500 O O . LYS A 1 182 ? -15.489 -27.240 -2.499 1.00 54.97 182 LYS A O 1
ATOM 1505 N N . LYS A 1 183 ? -14.379 -25.314 -2.287 1.00 46.84 183 LYS A N 1
ATOM 1506 C CA . LYS A 1 183 ? -15.572 -24.504 -1.981 1.00 46.84 183 LYS A CA 1
ATOM 1507 C C . LYS A 1 183 ? -16.505 -24.264 -3.183 1.00 46.84 183 LYS A C 1
ATOM 1509 O O . LYS A 1 183 ? -17.623 -23.806 -2.989 1.00 46.84 183 LYS A O 1
ATOM 1514 N N . LYS A 1 184 ? -16.062 -24.537 -4.418 1.00 47.75 184 LYS A N 1
ATOM 1515 C CA . LYS A 1 184 ? -16.913 -24.474 -5.621 1.00 47.75 184 LYS A CA 1
ATOM 1516 C C . LYS A 1 184 ? -17.690 -25.767 -5.882 1.00 47.75 184 LYS A C 1
ATOM 1518 O O . LYS A 1 184 ? -18.634 -25.727 -6.662 1.00 47.75 184 LYS A O 1
ATOM 1523 N N . GLU A 1 185 ? -17.299 -26.880 -5.264 1.00 50.38 185 GLU A N 1
ATOM 1524 C CA . GLU A 1 185 ? -17.942 -28.187 -5.461 1.00 50.38 185 GLU A CA 1
ATOM 1525 C C . GLU A 1 185 ? -19.163 -28.390 -4.544 1.00 50.38 185 GLU A C 1
ATOM 1527 O O . GLU A 1 185 ? -20.055 -29.159 -4.887 1.00 50.38 185 GLU A O 1
ATOM 1532 N N . GLU A 1 186 ? -19.299 -27.620 -3.459 1.00 52.47 186 GLU A N 1
ATOM 1533 C CA . GLU A 1 186 ? -20.557 -27.501 -2.707 1.00 52.47 186 GLU A CA 1
ATOM 1534 C C . GLU A 1 186 ? -21.445 -26.403 -3.310 1.00 52.47 186 GLU A C 1
ATOM 1536 O O . GLU A 1 186 ? -21.576 -25.298 -2.778 1.00 52.47 186 GLU A O 1
ATOM 1541 N N . HIS A 1 187 ? -22.065 -26.696 -4.454 1.00 43.78 187 HIS A N 1
ATOM 1542 C CA . HIS A 1 187 ? -23.146 -25.866 -4.975 1.00 43.78 187 HIS A CA 1
ATOM 1543 C C . HIS A 1 187 ? -24.507 -26.450 -4.577 1.00 43.78 187 HIS A C 1
ATOM 1545 O O . HIS A 1 187 ? -25.031 -27.347 -5.233 1.00 43.78 187 HIS A O 1
ATOM 1551 N N . ILE A 1 188 ? -25.099 -25.901 -3.510 1.00 44.31 188 ILE A N 1
ATOM 1552 C CA . ILE A 1 188 ? -26.556 -25.907 -3.322 1.00 44.31 188 ILE A CA 1
ATOM 1553 C C . ILE A 1 188 ? -27.143 -25.098 -4.483 1.00 44.31 188 ILE A C 1
ATOM 1555 O O . ILE A 1 188 ? -26.735 -23.958 -4.715 1.00 44.31 188 ILE A O 1
ATOM 1559 N N . GLY A 1 189 ? -28.035 -25.738 -5.239 1.00 47.16 189 GLY A N 1
ATOM 1560 C CA . GLY A 1 189 ? -28.442 -25.340 -6.581 1.00 47.16 189 GLY A CA 1
ATOM 1561 C C . GLY A 1 189 ? -28.867 -23.881 -6.740 1.00 47.16 189 GLY A C 1
ATOM 1562 O O . GLY A 1 189 ? -29.783 -23.398 -6.079 1.00 47.16 189 GLY A O 1
ATOM 1563 N N . ILE A 1 190 ? -28.247 -23.215 -7.711 1.00 48.09 190 ILE A N 1
ATOM 1564 C CA . ILE A 1 190 ? -28.829 -22.078 -8.422 1.00 48.09 190 ILE A CA 1
ATOM 1565 C C . ILE A 1 190 ? -29.234 -22.602 -9.813 1.00 48.09 190 ILE A C 1
ATOM 1567 O O . ILE A 1 190 ? -28.434 -23.288 -10.457 1.00 48.09 190 ILE A O 1
ATOM 1571 N N . PRO A 1 191 ? -30.472 -22.347 -10.278 1.00 48.28 191 PRO A N 1
ATOM 1572 C CA . PRO A 1 191 ? -30.961 -22.869 -11.550 1.00 48.28 191 PRO A CA 1
ATOM 1573 C C . PRO A 1 191 ? -30.152 -22.327 -12.745 1.00 48.28 191 PRO A C 1
ATOM 1575 O O . PRO A 1 191 ? -29.548 -21.254 -12.655 1.00 48.28 191 PRO A O 1
ATOM 1578 N N . PRO A 1 192 ? -30.131 -23.061 -13.874 1.00 50.47 192 PRO A N 1
ATOM 1579 C CA . PRO A 1 192 ? -29.295 -22.732 -15.021 1.00 50.47 192 PRO A CA 1
ATOM 1580 C C . PRO A 1 192 ? -29.652 -21.369 -15.649 1.00 50.47 192 PRO A C 1
ATOM 1582 O O . PRO A 1 192 ? -30.808 -20.943 -15.606 1.00 50.47 192 PRO A O 1
ATOM 1585 N N . PRO A 1 193 ? -28.671 -20.682 -16.265 1.00 48.88 193 PRO A N 1
ATOM 1586 C CA . PRO A 1 193 ? -28.849 -19.342 -16.815 1.00 48.88 193 PRO A CA 1
ATOM 1587 C C . PRO A 1 193 ? -29.820 -19.307 -18.006 1.00 48.88 193 PRO A C 1
ATOM 1589 O O . PRO A 1 193 ? -29.827 -20.195 -18.861 1.00 48.88 193 PRO A O 1
ATOM 1592 N N . LEU A 1 194 ? -30.609 -18.229 -18.073 1.00 50.09 194 LEU A N 1
ATOM 1593 C CA . LEU A 1 194 ? -31.563 -17.926 -19.143 1.00 50.09 194 LEU A CA 1
ATOM 1594 C C . LEU A 1 194 ? -30.893 -17.947 -20.534 1.00 50.09 194 LEU A C 1
ATOM 1596 O O . LEU A 1 194 ? -29.794 -17.422 -20.724 1.00 50.09 194 LEU A O 1
ATOM 1600 N N . LYS A 1 195 ? -31.583 -18.562 -21.508 1.00 43.50 195 LYS A N 1
ATOM 1601 C CA . LYS A 1 195 ? -31.157 -18.718 -22.911 1.00 43.50 195 LYS A CA 1
ATOM 1602 C C . LYS A 1 195 ? -30.781 -17.369 -23.549 1.00 43.50 195 LYS A C 1
ATOM 1604 O O . LYS A 1 195 ? -31.503 -16.385 -23.410 1.00 43.50 195 LYS A O 1
ATOM 1609 N N . LYS A 1 196 ? -29.669 -17.350 -24.299 1.00 42.56 196 LYS A N 1
ATOM 1610 C CA . LYS A 1 196 ? -29.239 -16.214 -25.138 1.00 42.56 196 LYS A CA 1
ATOM 1611 C C . LYS A 1 196 ? -30.295 -15.902 -26.214 1.00 42.56 196 LYS A C 1
ATOM 1613 O O . LYS A 1 196 ? -30.819 -16.851 -26.797 1.00 42.56 196 LYS A O 1
ATOM 1618 N N . PRO A 1 197 ? -30.565 -14.623 -26.533 1.00 39.00 197 PRO A N 1
ATOM 1619 C CA . PRO A 1 197 ? -31.473 -14.276 -27.620 1.00 39.00 197 PRO A CA 1
ATOM 1620 C C . PRO A 1 197 ? -30.866 -14.615 -28.994 1.00 39.00 197 PRO A C 1
ATOM 1622 O O . PRO A 1 197 ? -29.691 -14.353 -29.260 1.00 39.00 197 PRO A O 1
ATOM 1625 N N . GLU A 1 198 ? -31.696 -15.220 -29.847 1.00 35.47 198 GLU A N 1
ATOM 1626 C CA . GLU A 1 198 ? -31.427 -15.566 -31.246 1.00 35.47 198 GLU A CA 1
ATOM 1627 C C . GLU A 1 198 ? -31.103 -14.341 -32.112 1.00 35.47 198 GLU A C 1
ATOM 1629 O O . GLU A 1 198 ? -31.716 -13.278 -31.993 1.00 35.47 198 GLU A O 1
ATOM 1634 N N . LYS A 1 199 ? -30.164 -14.526 -33.047 1.00 38.41 199 LYS A N 1
ATOM 1635 C CA . LYS A 1 199 ? -29.862 -13.581 -34.128 1.00 38.41 199 LYS A CA 1
ATOM 1636 C C . LYS A 1 199 ? -31.072 -13.464 -35.063 1.00 38.41 199 LYS A C 1
ATOM 1638 O O . LYS A 1 199 ? -31.440 -14.448 -35.700 1.00 38.41 199 LYS A O 1
ATOM 1643 N N . LYS A 1 200 ? -31.628 -12.259 -35.212 1.00 35.62 200 LYS A N 1
ATOM 1644 C CA . LYS A 1 200 ? -32.508 -11.905 -36.337 1.00 35.62 200 LYS A CA 1
ATOM 1645 C C . LYS A 1 200 ? -31.765 -11.077 -37.383 1.00 35.62 200 LYS A C 1
ATOM 1647 O O . LYS A 1 200 ? -30.732 -10.474 -37.117 1.00 35.62 200 LYS A O 1
ATOM 1652 N N . GLN A 1 201 ? -32.291 -11.203 -38.590 1.00 33.78 201 GLN A N 1
ATOM 1653 C CA . GLN A 1 201 ? -31.621 -11.163 -39.878 1.00 33.78 201 GLN A CA 1
ATOM 1654 C C . GLN A 1 201 ? -31.262 -9.760 -40.378 1.00 33.78 201 GLN A C 1
ATOM 1656 O O . GLN A 1 201 ? -31.811 -8.747 -39.956 1.00 33.78 201 GLN A O 1
ATOM 1661 N N . VAL A 1 202 ? -30.324 -9.785 -41.323 1.00 35.38 202 VAL A N 1
ATOM 1662 C CA . VAL A 1 202 ? -29.882 -8.717 -42.219 1.00 35.38 202 VAL A CA 1
ATOM 1663 C C . VAL A 1 202 ? -31.076 -8.057 -42.910 1.00 35.38 202 VAL A C 1
ATOM 1665 O O . VAL A 1 202 ? -31.871 -8.744 -43.544 1.00 35.38 202 VAL A O 1
ATOM 1668 N N . ILE A 1 203 ? -31.144 -6.727 -42.860 1.00 34.84 203 ILE A N 1
ATOM 1669 C CA . ILE A 1 203 ? -31.898 -5.930 -43.830 1.00 34.84 203 ILE A CA 1
ATOM 1670 C C . ILE A 1 203 ? -30.888 -5.021 -44.529 1.00 34.84 203 ILE A C 1
ATOM 1672 O O . ILE A 1 203 ? -30.228 -4.199 -43.893 1.00 34.84 203 ILE A O 1
ATOM 1676 N N . GLN A 1 204 ? -30.730 -5.251 -45.833 1.00 30.61 204 GLN A N 1
ATOM 1677 C CA . GLN A 1 204 ? -30.045 -4.356 -46.759 1.00 30.61 204 GLN A CA 1
ATOM 1678 C C . GLN A 1 204 ? -30.846 -3.059 -46.871 1.00 30.61 204 GLN A C 1
ATOM 1680 O O . GLN A 1 204 ? -32.061 -3.115 -47.040 1.00 30.61 204 GLN A O 1
ATOM 1685 N N . TYR A 1 205 ? -30.161 -1.918 -46.856 1.00 33.19 205 TYR A N 1
ATOM 1686 C CA . TYR A 1 205 ? -30.711 -0.698 -47.428 1.00 33.19 205 TYR A CA 1
ATOM 1687 C C . TYR A 1 205 ? -29.798 -0.168 -48.519 1.00 33.19 205 TYR A C 1
ATOM 1689 O O . TYR A 1 205 ? -28.574 -0.303 -48.501 1.00 33.19 205 TYR A O 1
ATOM 1697 N N . GLU A 1 206 ? -30.508 0.340 -49.503 1.00 30.48 206 GLU A N 1
ATOM 1698 C CA . GLU A 1 206 ? -30.171 0.537 -50.887 1.00 30.48 206 GLU A CA 1
ATOM 1699 C C . GLU A 1 206 ? -29.383 1.826 -51.121 1.00 30.48 206 GLU A C 1
ATOM 1701 O O . GLU A 1 206 ? -29.302 2.735 -50.297 1.00 30.48 206 GLU A O 1
ATOM 1706 N N . LYS A 1 207 ? -28.760 1.841 -52.289 1.00 30.75 207 LYS A N 1
ATOM 1707 C CA . LYS A 1 207 ? -27.820 2.814 -52.819 1.00 30.75 207 LYS A CA 1
ATOM 1708 C C . LYS A 1 207 ? -28.587 4.019 -53.376 1.00 30.75 207 LYS A C 1
ATOM 1710 O O . LYS A 1 207 ? -29.377 3.842 -54.294 1.00 30.75 207 LYS A O 1
ATOM 1715 N N . THR A 1 208 ? -28.259 5.240 -52.957 1.00 28.70 208 THR A N 1
ATOM 1716 C CA . THR A 1 208 ? -28.497 6.438 -53.783 1.00 28.70 208 THR A CA 1
ATOM 1717 C C . THR A 1 208 ? -27.264 7.331 -53.794 1.00 28.70 208 THR A C 1
ATOM 1719 O O . THR A 1 208 ? -26.818 7.829 -52.763 1.00 28.70 208 THR A O 1
ATOM 1722 N N . ASN A 1 209 ? -26.713 7.485 -54.997 1.00 31.33 209 ASN A N 1
ATOM 1723 C CA . ASN A 1 209 ? -25.652 8.414 -55.356 1.00 31.33 209 ASN A CA 1
ATOM 1724 C C . ASN A 1 209 ? -26.163 9.859 -55.350 1.00 31.33 209 ASN A C 1
ATOM 1726 O O . ASN A 1 209 ? -27.222 10.133 -55.907 1.00 31.33 209 ASN A O 1
ATOM 1730 N N . SER A 1 210 ? -25.301 10.782 -54.934 1.00 32.38 210 SER A N 1
ATOM 1731 C CA . SER A 1 210 ? -25.141 12.068 -55.616 1.00 32.38 210 SER A CA 1
ATOM 1732 C C . SER A 1 210 ? -23.701 12.559 -55.441 1.00 32.38 210 SER A C 1
ATOM 1734 O O . SER A 1 210 ? -23.265 12.874 -54.336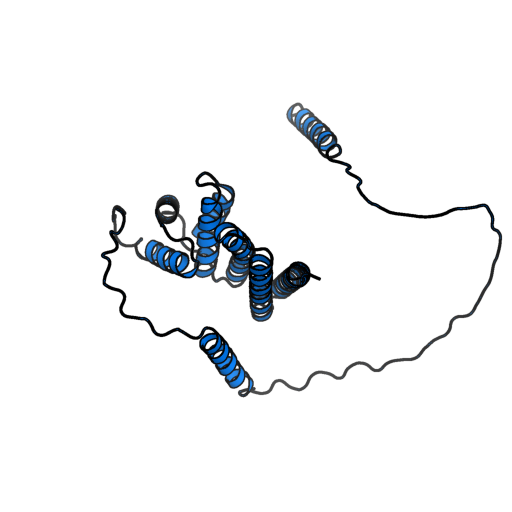 1.00 32.38 210 SER A O 1
ATOM 1736 N N . GLN A 1 211 ? -22.966 12.552 -56.560 1.00 29.80 211 GLN A N 1
ATOM 1737 C CA . GLN A 1 211 ? -21.718 13.288 -56.799 1.00 29.80 211 GLN A CA 1
ATOM 1738 C C . GLN A 1 211 ? -21.986 14.798 -56.701 1.00 29.80 211 GLN A C 1
ATOM 1740 O O . GLN A 1 211 ? -23.109 15.234 -56.940 1.00 29.80 211 GLN A O 1
ATOM 1745 N N . ILE A 1 212 ? -21.002 15.611 -56.313 1.00 30.61 212 ILE A N 1
ATOM 1746 C CA . ILE A 1 212 ? -20.184 16.524 -57.153 1.00 30.61 212 ILE A CA 1
ATOM 1747 C C . ILE A 1 212 ? -19.375 17.331 -56.105 1.00 30.61 212 ILE A C 1
ATOM 1749 O O . ILE A 1 212 ? -19.953 17.719 -55.097 1.00 30.61 212 ILE A O 1
ATOM 1753 N N . SER A 1 213 ? -18.078 17.634 -56.171 1.00 29.50 213 SER A N 1
ATOM 1754 C CA . SER A 1 213 ? -16.990 17.406 -57.126 1.00 29.50 213 SER A CA 1
ATOM 1755 C C . SER A 1 213 ? -15.666 17.744 -56.419 1.00 29.50 213 SER A C 1
ATOM 1757 O O . SER A 1 213 ? -15.601 18.666 -55.609 1.00 29.50 213 SER A O 1
ATOM 1759 N N . ALA A 1 214 ? -14.623 16.990 -56.757 1.00 27.88 214 ALA A N 1
ATOM 1760 C CA . ALA A 1 214 ? -13.218 17.191 -56.400 1.00 27.88 214 ALA A CA 1
ATOM 1761 C C . ALA A 1 214 ? -12.601 18.364 -57.219 1.00 27.88 214 ALA A C 1
ATOM 1763 O O . ALA A 1 214 ? -13.277 18.884 -58.101 1.00 27.88 214 ALA A O 1
ATOM 1764 N N . THR A 1 215 ? -11.367 18.874 -57.090 1.00 29.52 215 THR A N 1
ATOM 1765 C CA . THR A 1 215 ? -10.007 18.400 -56.693 1.00 29.52 215 THR A CA 1
ATOM 1766 C C . THR A 1 215 ? -9.067 19.650 -56.863 1.00 29.52 215 THR A C 1
ATOM 1768 O O . THR A 1 215 ? -9.618 20.728 -57.092 1.00 29.52 215 THR A O 1
ATOM 1771 N N . PRO A 1 216 ? -7.716 19.601 -57.032 1.00 45.34 216 PRO A N 1
ATOM 1772 C CA . PRO A 1 216 ? -6.581 18.833 -56.456 1.00 45.34 216 PRO A CA 1
ATOM 1773 C C . PRO A 1 216 ? -5.480 19.809 -55.892 1.00 45.34 216 PRO A C 1
ATOM 1775 O O . PRO A 1 216 ? -5.688 21.013 -55.898 1.00 45.34 216 PRO A O 1
ATOM 1778 N N . VAL A 1 217 ? -4.303 19.451 -55.341 1.00 26.64 217 VAL A N 1
ATOM 1779 C CA . VAL A 1 217 ? -3.091 18.885 -55.992 1.00 26.64 217 VAL A CA 1
ATOM 1780 C C . VAL A 1 217 ? -1.943 18.744 -54.955 1.00 26.64 217 VAL A C 1
ATOM 1782 O O . VAL A 1 217 ? -1.623 19.722 -54.294 1.00 26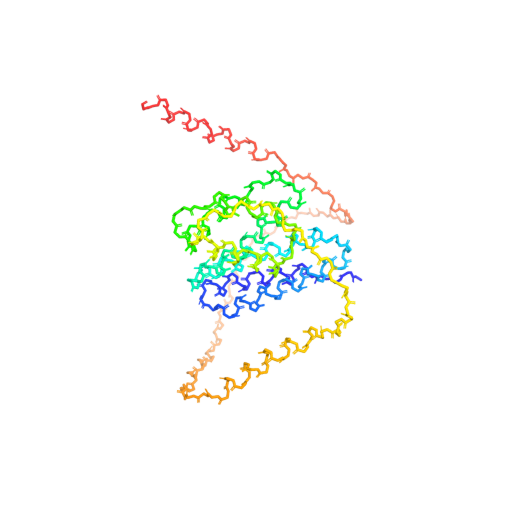.64 217 VAL A O 1
ATOM 1785 N N . SER A 1 218 ? -1.293 17.560 -54.947 1.00 26.67 218 SER A N 1
ATOM 1786 C CA . SER A 1 218 ? 0.144 17.202 -54.715 1.00 26.67 218 SER A CA 1
ATOM 1787 C C . SER A 1 218 ? 0.897 17.669 -53.445 1.00 26.67 218 SER A C 1
ATOM 1789 O O . SER A 1 218 ? 0.573 18.685 -52.864 1.00 26.67 218 SER A O 1
ATOM 1791 N N . SER A 1 219 ? 2.008 17.079 -52.988 1.00 27.86 219 SER A N 1
ATOM 1792 C CA . SER A 1 219 ? 2.747 15.822 -53.212 1.00 27.86 219 SER A CA 1
ATOM 1793 C C . SER A 1 219 ? 3.919 15.773 -52.202 1.00 27.86 219 SER A C 1
ATOM 1795 O O . SER A 1 219 ? 4.307 16.792 -51.639 1.00 27.86 219 SER A O 1
ATOM 1797 N N . SER A 1 220 ? 4.534 14.590 -52.086 1.00 26.58 220 SER A N 1
ATOM 1798 C CA . SER A 1 220 ? 5.941 14.325 -51.713 1.00 26.58 220 SER A CA 1
ATOM 1799 C C . SER A 1 220 ? 6.316 13.954 -50.255 1.00 26.58 220 SER A C 1
ATOM 1801 O O . SER A 1 220 ? 6.241 14.728 -49.313 1.00 26.58 220 SER A O 1
ATOM 1803 N N . SER A 1 221 ? 6.737 12.684 -50.148 1.00 26.58 221 SER A N 1
ATOM 1804 C CA . SER A 1 221 ? 7.989 12.125 -49.596 1.00 26.58 221 SER A CA 1
ATOM 1805 C C . SER A 1 221 ? 8.491 12.365 -48.155 1.00 26.58 221 SER A C 1
ATOM 1807 O O . SER A 1 221 ? 8.931 13.449 -47.808 1.00 26.58 221 SER A O 1
ATOM 1809 N N . LYS A 1 222 ? 8.682 11.206 -47.493 1.00 29.56 222 LYS A N 1
ATOM 1810 C CA . LYS A 1 222 ? 9.840 10.702 -46.709 1.00 29.56 222 LYS A CA 1
ATOM 1811 C C . LYS A 1 222 ? 10.235 11.307 -45.339 1.00 29.56 222 LYS A C 1
ATOM 1813 O O . LYS A 1 222 ? 10.497 12.488 -45.188 1.00 29.56 222 LYS A O 1
ATOM 1818 N N . THR A 1 223 ? 10.472 10.334 -44.442 1.00 26.70 223 THR A N 1
ATOM 1819 C CA . THR A 1 223 ? 11.479 10.209 -43.359 1.00 26.70 223 THR A CA 1
ATOM 1820 C C . THR A 1 223 ? 11.326 10.959 -42.027 1.00 26.70 223 THR A C 1
ATOM 1822 O O . THR A 1 223 ? 11.396 12.173 -41.961 1.00 26.70 223 THR A O 1
ATOM 1825 N N . GLU A 1 224 ? 11.264 10.120 -40.980 1.00 29.05 224 GLU A N 1
ATOM 1826 C CA . GLU A 1 224 ? 11.988 10.175 -39.696 1.00 29.05 224 GLU A CA 1
ATOM 1827 C C . GLU A 1 224 ? 11.726 11.288 -38.664 1.00 29.05 224 GLU A C 1
ATOM 1829 O O . GLU A 1 224 ? 11.839 12.478 -38.915 1.00 29.05 224 GLU A O 1
ATOM 1834 N N . GLY A 1 225 ? 11.534 10.830 -37.416 1.00 27.89 225 GLY A N 1
ATOM 1835 C CA . GLY A 1 225 ? 12.012 11.521 -36.216 1.00 27.89 225 GLY A CA 1
ATOM 1836 C C . GLY A 1 225 ? 11.039 12.485 -35.539 1.00 27.89 225 GLY A C 1
ATOM 1837 O O . GLY A 1 225 ? 11.208 13.695 -35.624 1.00 27.89 225 GLY A O 1
ATOM 1838 N N . CYS A 1 226 ? 10.092 11.981 -34.739 1.00 25.81 226 CYS A N 1
ATOM 1839 C CA . CYS A 1 226 ? 9.328 12.850 -33.839 1.00 25.81 226 CYS A CA 1
ATOM 1840 C C . CYS A 1 226 ? 10.102 13.092 -32.530 1.00 25.81 226 CYS A C 1
ATOM 1842 O O . CYS A 1 226 ? 9.916 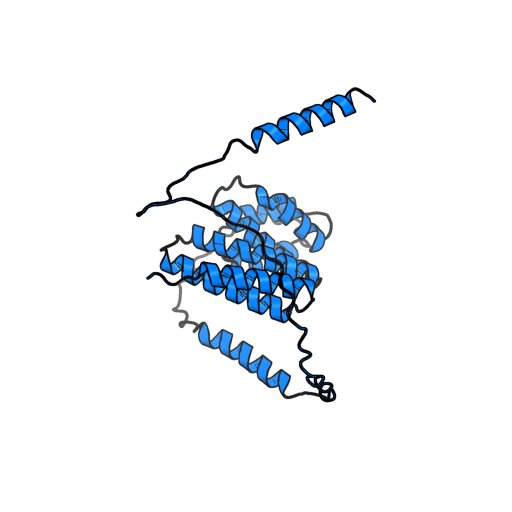12.407 -31.524 1.00 25.81 226 CYS A O 1
ATOM 1844 N N . ARG A 1 227 ? 10.986 14.094 -32.555 1.00 36.81 227 ARG A N 1
ATOM 1845 C CA . ARG A 1 227 ? 11.164 15.004 -31.417 1.00 36.81 227 ARG A CA 1
ATOM 1846 C C . ARG A 1 227 ? 10.258 16.206 -31.677 1.00 36.81 227 ARG A C 1
ATOM 1848 O O . ARG A 1 227 ? 10.532 16.979 -32.584 1.00 36.81 227 ARG A O 1
ATOM 1855 N N . SER A 1 228 ? 9.245 16.415 -30.842 1.00 29.92 228 SER A N 1
ATOM 1856 C CA . SER A 1 228 ? 8.648 17.741 -30.671 1.00 29.92 228 SER A CA 1
ATOM 1857 C C . SER A 1 228 ? 8.184 17.934 -29.232 1.00 29.92 228 SER A C 1
ATOM 1859 O O . SER A 1 228 ? 7.220 17.330 -28.767 1.00 29.92 228 SER A O 1
ATOM 1861 N N . SER A 1 229 ? 8.927 18.795 -28.550 1.00 40.88 229 SER A N 1
ATOM 1862 C CA . SER A 1 229 ? 8.578 19.479 -27.315 1.00 40.88 229 SER A CA 1
ATOM 1863 C C . SER A 1 229 ? 7.596 20.612 -27.622 1.00 40.88 229 SER A C 1
ATOM 1865 O O . SER A 1 229 ? 7.988 21.551 -28.301 1.00 40.88 229 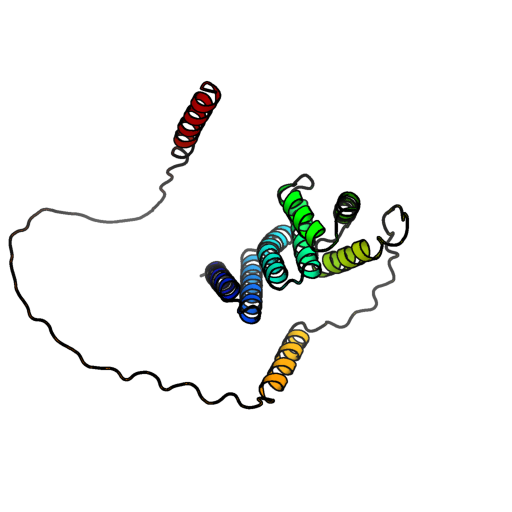SER A O 1
ATOM 1867 N N . VAL A 1 230 ? 6.378 20.547 -27.079 1.00 34.69 230 VAL A N 1
ATOM 1868 C CA . VAL A 1 230 ? 5.497 21.666 -26.664 1.00 34.69 230 VAL A CA 1
ATOM 1869 C C . VAL A 1 230 ? 4.442 21.015 -25.740 1.00 34.69 230 VAL A C 1
ATOM 1871 O O . VAL A 1 230 ? 4.047 19.886 -25.994 1.00 34.69 230 VAL A O 1
ATOM 1874 N N . SER A 1 231 ? 3.942 21.566 -24.636 1.00 41.59 231 SER A N 1
ATOM 1875 C CA . SER A 1 231 ? 3.783 22.965 -24.257 1.00 41.59 231 SER A CA 1
ATOM 1876 C C . SER A 1 231 ? 3.554 23.087 -22.739 1.00 41.59 231 SER A C 1
ATOM 1878 O O . SER A 1 231 ? 2.481 22.756 -22.237 1.00 41.59 231 SER A O 1
ATOM 1880 N N . GLY A 1 232 ? 4.532 23.627 -22.009 1.00 41.53 232 GLY A N 1
ATOM 1881 C CA . GLY A 1 232 ? 4.394 24.043 -20.604 1.00 41.53 232 GLY A CA 1
ATOM 1882 C C . GLY A 1 232 ? 3.780 25.438 -20.414 1.00 41.53 232 GLY A C 1
ATOM 1883 O O . GLY A 1 232 ? 3.795 25.957 -19.306 1.00 41.53 232 GLY A O 1
ATOM 1884 N N . PHE A 1 233 ? 3.242 26.063 -21.467 1.00 43.59 233 PHE A N 1
ATOM 1885 C CA . PHE A 1 233 ? 2.787 27.461 -21.429 1.00 43.59 233 PHE A CA 1
ATOM 1886 C C . PHE A 1 233 ? 1.265 27.663 -21.353 1.00 43.59 233 PHE A C 1
ATOM 1888 O O . PHE A 1 233 ? 0.822 28.787 -21.144 1.00 43.59 233 PHE A O 1
ATOM 1895 N N . PHE A 1 234 ? 0.447 26.606 -21.424 1.00 39.09 234 PHE A N 1
ATOM 1896 C CA . PHE A 1 234 ? -1.016 26.750 -21.322 1.00 39.09 234 PHE A CA 1
ATOM 1897 C C . PHE A 1 234 ? -1.575 26.703 -19.891 1.00 39.09 234 PHE A C 1
ATOM 1899 O O . PHE A 1 234 ? -2.736 27.040 -19.691 1.00 39.09 234 PHE A O 1
ATOM 1906 N N . ILE A 1 235 ? -0.768 26.356 -18.883 1.00 47.53 235 ILE A N 1
ATOM 1907 C CA . ILE A 1 235 ? -1.238 26.268 -17.484 1.00 47.53 235 ILE A CA 1
ATOM 1908 C C . ILE A 1 235 ? -1.078 27.609 -16.743 1.00 47.53 235 ILE A C 1
ATOM 1910 O O . ILE A 1 235 ? -1.797 27.883 -15.785 1.00 47.53 235 ILE A O 1
ATOM 1914 N N . ALA A 1 236 ? -0.199 28.501 -17.210 1.00 44.38 236 ALA A N 1
ATOM 1915 C CA . ALA A 1 236 ? 0.014 29.794 -16.558 1.00 44.38 236 ALA A CA 1
ATOM 1916 C C . ALA A 1 236 ? -1.122 30.801 -16.832 1.00 44.38 236 ALA A C 1
ATOM 1918 O O . ALA A 1 236 ? -1.484 31.571 -15.946 1.00 44.38 236 ALA A O 1
ATOM 1919 N N . ALA A 1 237 ? -1.733 30.771 -18.022 1.00 46.06 237 ALA A N 1
ATOM 1920 C CA . ALA A 1 237 ? -2.769 31.738 -18.395 1.00 46.06 237 ALA A CA 1
ATOM 1921 C C . ALA A 1 237 ? -4.134 31.457 -17.736 1.00 46.06 237 ALA A C 1
ATOM 1923 O O . ALA A 1 237 ? -4.877 32.389 -17.434 1.00 46.06 237 ALA A O 1
ATOM 1924 N N . THR A 1 238 ? -4.462 30.194 -17.441 1.00 50.38 238 THR A N 1
ATOM 1925 C CA . THR A 1 238 ? -5.747 29.834 -16.813 1.00 50.38 238 THR A CA 1
ATOM 1926 C C . THR A 1 238 ? -5.798 30.168 -15.322 1.00 50.38 238 THR A C 1
ATOM 1928 O O . THR A 1 238 ? -6.864 30.496 -14.805 1.00 50.38 238 THR A O 1
ATOM 1931 N N . CYS A 1 239 ? -4.658 30.156 -14.624 1.00 53.59 239 CYS A N 1
ATOM 1932 C CA . CYS A 1 239 ? -4.607 30.469 -13.192 1.00 53.59 239 CYS A CA 1
ATOM 1933 C C . CYS A 1 239 ? -4.783 31.969 -12.902 1.00 53.59 239 CYS A C 1
ATOM 1935 O O . CYS A 1 239 ? -5.391 32.327 -11.895 1.00 53.59 239 CYS A O 1
ATOM 1937 N N . VAL A 1 240 ? -4.321 32.849 -13.798 1.00 56.88 240 VAL A N 1
ATOM 1938 C CA . VAL A 1 240 ? -4.451 34.308 -13.625 1.00 56.88 240 VAL A CA 1
ATOM 1939 C C . VAL A 1 240 ? -5.903 34.763 -13.807 1.00 56.88 240 VAL A C 1
ATOM 1941 O O . VAL A 1 240 ? -6.391 35.587 -13.037 1.00 56.88 240 VAL A O 1
ATOM 1944 N N . VAL A 1 241 ? -6.633 34.176 -14.763 1.00 61.31 241 VAL A N 1
ATOM 1945 C CA . VAL A 1 241 ? -8.044 34.523 -15.012 1.00 61.31 241 VAL A CA 1
ATOM 1946 C C . VAL A 1 241 ? -8.945 34.069 -13.858 1.00 61.31 241 VAL A C 1
ATOM 1948 O O . VAL A 1 241 ? -9.806 34.826 -13.420 1.00 61.31 241 VAL A O 1
ATOM 1951 N N . ILE A 1 242 ? -8.708 32.877 -13.298 1.00 62.97 242 ILE A N 1
ATOM 1952 C CA . ILE A 1 242 ? -9.470 32.374 -12.140 1.00 62.97 242 ILE A CA 1
ATOM 1953 C C . ILE A 1 242 ? -9.155 33.193 -10.876 1.00 62.97 242 ILE A C 1
ATOM 1955 O O . ILE A 1 242 ? -10.063 33.499 -10.103 1.00 62.97 242 ILE A O 1
ATOM 1959 N N . GLY A 1 243 ? -7.897 33.610 -10.692 1.00 65.69 243 GLY A N 1
ATOM 1960 C CA . GLY A 1 243 ? -7.496 34.480 -9.582 1.00 65.69 243 GLY A CA 1
ATOM 1961 C C . GLY A 1 243 ? -8.165 35.858 -9.618 1.00 65.69 243 GLY A C 1
ATOM 1962 O O . GLY A 1 243 ? -8.627 36.337 -8.585 1.00 65.69 243 GLY A O 1
ATOM 1963 N N . LEU A 1 244 ? -8.292 36.470 -10.801 1.00 67.06 244 LEU A N 1
ATOM 1964 C CA . LEU A 1 244 ? -8.957 37.770 -10.954 1.00 67.06 244 LEU A CA 1
ATOM 1965 C C . LEU A 1 244 ? -10.472 37.690 -10.716 1.00 67.06 244 LEU A C 1
ATOM 1967 O O . LEU A 1 244 ? -11.035 38.591 -10.098 1.00 67.06 244 LEU A O 1
ATOM 1971 N N . ILE A 1 245 ? -11.125 36.600 -11.131 1.00 72.19 245 ILE A N 1
ATOM 1972 C CA . ILE A 1 245 ? -12.563 36.392 -10.889 1.00 72.19 245 ILE A CA 1
ATOM 1973 C C . ILE A 1 245 ? -12.854 36.252 -9.387 1.00 72.19 245 ILE A C 1
ATOM 1975 O O . ILE A 1 245 ? -13.813 36.840 -8.892 1.00 72.19 245 ILE A O 1
ATOM 1979 N N . LEU A 1 246 ? -12.007 35.533 -8.641 1.00 67.56 246 LEU A N 1
ATOM 1980 C CA . LEU A 1 246 ? -12.160 35.384 -7.188 1.00 67.56 246 LEU A CA 1
ATOM 1981 C C . LEU A 1 246 ? -11.894 36.692 -6.432 1.00 67.56 246 LEU A C 1
ATOM 1983 O O . LEU A 1 246 ? -12.565 36.974 -5.441 1.00 67.56 246 LEU A O 1
ATOM 1987 N N . LEU A 1 247 ? -10.956 37.510 -6.914 1.00 70.25 247 LEU A N 1
ATOM 1988 C CA . LEU A 1 247 ? -10.607 38.785 -6.289 1.00 70.25 247 LEU A CA 1
ATOM 1989 C C . LEU A 1 247 ? -11.699 39.851 -6.497 1.00 70.25 247 LEU A C 1
ATOM 1991 O O . LEU A 1 247 ? -12.002 40.600 -5.572 1.00 70.25 247 LEU A O 1
ATOM 1995 N N . VAL A 1 248 ? -12.357 39.869 -7.663 1.00 75.19 248 VAL A N 1
ATOM 1996 C CA . VAL A 1 248 ? -13.528 40.734 -7.919 1.00 75.19 248 VAL A CA 1
ATOM 1997 C C . VAL A 1 248 ? -14.743 40.304 -7.086 1.00 75.19 248 VAL A C 1
ATOM 1999 O O . VAL A 1 248 ? -15.491 41.156 -6.604 1.00 75.19 248 VAL A O 1
ATOM 2002 N N . TRP A 1 249 ? -14.919 38.998 -6.860 1.00 70.94 249 TRP A N 1
ATOM 2003 C CA . TRP A 1 249 ? -16.004 38.476 -6.022 1.00 70.94 249 TRP A CA 1
ATOM 2004 C C . TRP A 1 249 ? -15.825 38.840 -4.538 1.00 70.94 249 TRP A C 1
ATOM 2006 O O . TRP A 1 249 ? -16.794 39.189 -3.873 1.00 70.94 249 TRP A O 1
ATOM 2016 N N . LEU A 1 250 ? -14.583 38.843 -4.041 1.00 71.69 250 LEU A N 1
ATOM 2017 C CA . LEU A 1 250 ? -14.233 39.245 -2.670 1.00 71.69 250 LEU A CA 1
ATOM 2018 C C . LEU A 1 250 ? -14.359 40.751 -2.399 1.00 71.69 250 LEU A C 1
ATOM 2020 O O . LEU A 1 250 ? -14.558 41.136 -1.256 1.00 71.69 250 LEU A O 1
ATOM 2024 N N . LEU A 1 251 ? -14.236 41.597 -3.425 1.00 68.12 251 LEU A N 1
ATOM 2025 C CA . LEU A 1 251 ? -14.381 43.054 -3.298 1.00 68.12 251 LEU A CA 1
ATOM 2026 C C . LEU A 1 251 ? -15.833 43.540 -3.438 1.00 68.12 251 LEU A C 1
ATOM 2028 O O . LEU A 1 251 ? -16.096 44.722 -3.239 1.00 68.12 251 LEU A O 1
ATOM 2032 N N . SER A 1 252 ? -16.760 42.650 -3.803 1.00 68.44 252 SER A N 1
ATOM 2033 C CA . SER A 1 252 ? -18.175 42.978 -4.030 1.00 68.44 252 SER A CA 1
ATOM 2034 C C . SER A 1 252 ? -19.096 42.549 -2.875 1.00 68.44 252 SER A C 1
ATOM 2036 O O . SER A 1 252 ? -20.312 42.515 -3.068 1.00 68.44 252 SER A O 1
ATOM 2038 N N . TYR A 1 253 ? -18.541 42.209 -1.703 1.00 60.38 253 TYR A N 1
ATOM 2039 C CA . TYR A 1 253 ? -19.279 41.817 -0.494 1.00 60.38 253 TYR A CA 1
ATOM 2040 C C . TYR A 1 253 ? -18.760 42.545 0.748 1.00 60.38 253 TYR A C 1
ATOM 2042 O O . TYR A 1 253 ? -17.527 42.742 0.834 1.00 60.38 253 TYR A O 1
#

Sequence (253 aa):
MLKDYLGPAAEHKHKAEQAIKEKRFDDAWRHLNEQKINYFQHAKQCNFTEKQTLGLDAVVHITMGNLLRREGKHLQALYHIAYVYKVGKLENPQNDSNDDRLRIYYKRAKRDGGFENFKQGLDLFPSYDYQSVQHFTSSLLNSGDVKQRVITSPQIEEKPIAKIPEINKNAINNKFLAERKKKKEEHIGIPPPLKKPEKKQVIQYEKTNSQISATPVSSSSKTEGCRSSVSGFFIAATCVVIGLILLVWLLSY